Protein AF-A0AAW5YCP2-F1 (afdb_monomer_lite)

Foldseek 3Di:
DVVVVVVVVVVVLVVLLVQLLVLLCQLQPPADPPDVQSSLCSSCVSLVNNQAAEEADQDPDQWDFDWQQVDVQTATHYIYGHNPDPFDSLVNQLRSQLNVQVSLSHNAGECCVPPPVVLLCLQSLLLSQLLSVLSSVSVVNDDDAFTPPLLSNLLQLLLLCVDPQNVPPWASNSSNSSSSSCRRPPVNPHSYCVVVSVSSVVDDDDSLVLLVVQVVVCVVCVQVLLVNVLSNDDDPCCVVCVVVSSVVLSVLLVCCNVVVPSPRCNPRRSSNSSCRVGTND

Structure (mmCIF, N/CA/C/O backbone):
data_AF-A0AAW5YCP2-F1
#
_entry.id   AF-A0AAW5YCP2-F1
#
loop_
_atom_site.group_PDB
_atom_site.id
_atom_site.type_symbol
_atom_site.label_atom_id
_atom_site.label_alt_id
_atom_site.label_comp_id
_atom_site.label_asym_id
_atom_site.label_entity_id
_atom_site.label_seq_id
_atom_site.pdbx_PDB_ins_code
_atom_site.Cartn_x
_atom_site.Cartn_y
_atom_site.Cartn_z
_atom_site.occupancy
_atom_site.B_iso_or_equiv
_atom_site.auth_seq_id
_atom_site.auth_comp_id
_atom_site.auth_asym_id
_atom_site.auth_atom_id
_atom_site.pdbx_PDB_model_num
ATOM 1 N N . MET A 1 1 ? -26.147 -8.451 -29.166 1.00 54.25 1 MET A N 1
ATOM 2 C CA . MET A 1 1 ? -25.190 -7.372 -29.483 1.00 54.25 1 MET A CA 1
ATOM 3 C C . MET A 1 1 ? -24.657 -6.704 -28.217 1.00 54.25 1 MET A C 1
ATOM 5 O O . MET A 1 1 ? -23.514 -6.971 -27.896 1.00 54.25 1 MET A O 1
ATOM 9 N N . GLU A 1 2 ? -25.438 -5.959 -27.418 1.00 52.31 2 GLU A N 1
ATOM 10 C CA . GLU A 1 2 ? -24.922 -5.397 -26.140 1.00 52.31 2 GLU A CA 1
ATOM 11 C C . GLU A 1 2 ? -24.537 -6.458 -25.092 1.00 52.31 2 GLU A C 1
ATOM 13 O O . GLU A 1 2 ? -23.516 -6.320 -24.428 1.00 52.31 2 GLU A O 1
ATOM 18 N N . LYS A 1 3 ? -25.307 -7.550 -24.965 1.00 50.50 3 LYS A N 1
ATOM 19 C CA . LYS A 1 3 ? -24.969 -8.658 -24.048 1.00 50.50 3 LYS A CA 1
ATOM 20 C C . LYS A 1 3 ? -23.693 -9.407 -24.444 1.00 50.50 3 LYS A C 1
ATOM 22 O O . LYS A 1 3 ? -22.981 -9.877 -23.568 1.00 50.50 3 LYS A O 1
ATOM 27 N N . ASP A 1 4 ? -23.406 -9.501 -25.739 1.00 55.22 4 ASP A N 1
ATOM 28 C CA . ASP A 1 4 ? -22.240 -10.229 -26.251 1.00 55.22 4 ASP A CA 1
ATOM 29 C C . ASP A 1 4 ? -20.963 -9.418 -26.017 1.00 55.22 4 ASP A C 1
ATOM 31 O O . ASP A 1 4 ? -19.996 -9.948 -25.483 1.00 55.22 4 ASP A O 1
ATOM 35 N N . ILE A 1 5 ? -21.022 -8.103 -26.263 1.00 55.84 5 ILE A N 1
ATOM 36 C CA . ILE A 1 5 ? -19.942 -7.156 -25.950 1.00 55.84 5 ILE A CA 1
ATOM 37 C C . ILE A 1 5 ? -19.678 -7.111 -24.438 1.00 55.84 5 ILE A C 1
ATOM 39 O O . ILE A 1 5 ? -18.529 -7.107 -24.003 1.00 55.84 5 ILE A O 1
ATOM 43 N N . LEU A 1 6 ? -20.730 -7.115 -23.612 1.00 47.34 6 LEU A N 1
ATOM 44 C CA . LEU A 1 6 ? -20.580 -7.117 -22.155 1.00 47.34 6 LEU A CA 1
ATOM 45 C C . LEU A 1 6 ? -19.910 -8.404 -21.647 1.00 47.34 6 LEU A C 1
ATOM 47 O O . LEU A 1 6 ? -19.045 -8.338 -20.775 1.00 47.34 6 LEU A O 1
ATOM 51 N N . ASN A 1 7 ? -20.277 -9.560 -22.205 1.00 46.00 7 ASN A N 1
ATOM 52 C CA . ASN A 1 7 ? -19.666 -10.846 -21.866 1.00 46.00 7 ASN A CA 1
ATOM 53 C C . ASN A 1 7 ? -18.202 -10.927 -22.323 1.00 46.00 7 ASN A C 1
ATOM 55 O O . ASN A 1 7 ? -17.365 -11.458 -21.596 1.00 46.00 7 ASN A O 1
ATOM 59 N N . GLU A 1 8 ? -17.882 -10.364 -23.486 1.00 51.44 8 GLU A N 1
ATOM 60 C CA . GLU A 1 8 ? -16.519 -10.302 -24.016 1.00 51.44 8 GLU A CA 1
ATOM 61 C C . GLU A 1 8 ? -15.622 -9.386 -23.163 1.00 51.44 8 GLU A C 1
ATOM 63 O O . GLU A 1 8 ? -14.519 -9.779 -22.785 1.00 51.44 8 GLU A O 1
ATOM 68 N N . LEU A 1 9 ? -16.138 -8.227 -22.734 1.00 56.50 9 LEU A N 1
ATOM 69 C CA . LEU A 1 9 ? -15.455 -7.309 -21.811 1.00 56.50 9 LEU A CA 1
ATOM 70 C C . LEU A 1 9 ? -15.279 -7.886 -20.394 1.00 56.50 9 LEU A C 1
ATOM 72 O O . LEU A 1 9 ? -14.285 -7.609 -19.723 1.00 56.50 9 LEU A O 1
ATOM 76 N N . LEU A 1 10 ? -16.242 -8.671 -19.904 1.00 58.66 10 LEU A N 1
ATOM 77 C CA . LEU A 1 10 ? -16.121 -9.382 -18.624 1.00 58.66 10 LEU A CA 1
ATOM 78 C C . LEU A 1 10 ? -15.080 -10.504 -18.712 1.00 58.66 10 LEU A C 1
ATOM 80 O O . LEU A 1 10 ? -14.259 -10.652 -17.805 1.00 58.66 10 LEU A O 1
ATOM 84 N N . SER A 1 11 ? -15.081 -11.254 -19.815 1.00 61.69 11 SER A N 1
ATOM 85 C CA . SER A 1 11 ? -14.102 -12.310 -20.082 1.00 61.69 11 SER A CA 1
ATOM 86 C C . SER A 1 11 ? -12.683 -11.748 -20.177 1.00 61.69 11 SER A C 1
ATOM 88 O O . SER A 1 11 ? -11.774 -12.294 -19.553 1.00 61.69 11 SER A O 1
ATOM 90 N N . SER A 1 12 ? -12.492 -10.630 -20.885 1.00 62.06 12 SER A N 1
ATOM 91 C CA . SER A 1 12 ? -11.174 -10.005 -21.036 1.00 62.06 12 SER A CA 1
ATOM 92 C C . SER A 1 12 ? -10.634 -9.453 -19.714 1.00 62.06 12 SER A C 1
ATOM 94 O O . SER A 1 12 ? -9.454 -9.632 -19.413 1.00 62.06 12 SER A O 1
ATOM 96 N N . LYS A 1 13 ? -11.480 -8.858 -18.862 1.00 62.38 13 LYS A N 1
ATOM 97 C CA . LYS A 1 13 ? -11.068 -8.398 -17.521 1.00 62.38 13 LYS A CA 1
ATOM 98 C C . LYS A 1 13 ? -10.626 -9.549 -16.618 1.00 62.38 13 LYS A C 1
ATOM 100 O O . LYS A 1 13 ? -9.556 -9.478 -16.023 1.00 62.38 13 LYS A O 1
ATOM 105 N N . ILE A 1 14 ? -11.416 -10.623 -16.546 1.00 68.12 14 ILE A N 1
ATOM 106 C CA . ILE A 1 14 ? -11.084 -11.808 -15.731 1.00 68.12 14 ILE A CA 1
ATOM 107 C C . ILE A 1 14 ? -9.796 -12.469 -16.232 1.00 68.12 14 ILE A C 1
ATOM 109 O O . ILE A 1 14 ? -8.981 -12.937 -15.435 1.00 68.12 14 ILE A O 1
ATOM 113 N N . GLN A 1 15 ? -9.606 -12.514 -17.549 1.00 72.75 15 GLN A N 1
ATOM 114 C CA . GLN A 1 15 ? -8.398 -13.051 -18.158 1.00 72.75 15 GLN A CA 1
ATOM 115 C C . GLN A 1 15 ? -7.162 -12.218 -17.796 1.00 72.75 15 GLN A C 1
ATOM 117 O O . GLN A 1 15 ? -6.137 -12.795 -17.446 1.00 72.75 15 GLN A O 1
ATOM 122 N N . ASN A 1 16 ? -7.264 -10.888 -17.796 1.00 74.88 16 ASN A N 1
ATOM 123 C CA . ASN A 1 16 ? -6.148 -10.009 -17.450 1.00 74.88 16 ASN A CA 1
ATOM 124 C C . ASN A 1 16 ? -5.728 -10.107 -15.982 1.00 74.88 16 ASN A C 1
ATOM 126 O O . ASN A 1 16 ? -4.537 -10.242 -15.711 1.00 74.88 16 ASN A O 1
ATOM 130 N N . ASP A 1 17 ? -6.681 -10.144 -15.046 1.00 80.75 17 ASP A N 1
ATOM 131 C CA . ASP A 1 17 ? -6.362 -10.344 -13.626 1.00 80.75 17 ASP A CA 1
ATOM 132 C C . ASP A 1 17 ? -5.608 -11.670 -13.410 1.00 80.75 17 ASP A C 1
ATOM 134 O O . ASP A 1 17 ? -4.676 -11.744 -12.612 1.00 80.75 17 ASP A O 1
ATOM 138 N N . ARG A 1 18 ? -5.985 -12.731 -14.138 1.00 84.38 18 ARG A N 1
ATOM 139 C CA . ARG A 1 18 ? -5.284 -14.026 -14.088 1.00 84.38 18 ARG A CA 1
ATOM 140 C C . ARG A 1 18 ? -3.884 -13.947 -14.687 1.00 84.38 18 ARG A C 1
ATOM 142 O O . ARG A 1 18 ? -2.960 -14.495 -14.095 1.00 84.38 18 ARG A O 1
ATOM 149 N N . ILE A 1 19 ? -3.730 -13.268 -15.825 1.00 89.31 19 ILE A N 1
ATOM 150 C CA . ILE A 1 19 ? -2.432 -13.086 -16.484 1.00 89.31 19 ILE A CA 1
ATOM 151 C C . ILE A 1 19 ? -1.477 -12.349 -15.551 1.00 89.31 19 ILE A C 1
ATOM 153 O O . ILE A 1 19 ? -0.393 -12.850 -15.301 1.00 89.31 19 ILE A O 1
ATOM 157 N N . SER A 1 20 ? -1.878 -11.216 -14.972 1.00 92.94 20 SER A N 1
ATOM 158 C CA . SER A 1 20 ? -0.986 -10.424 -14.115 1.00 92.94 20 SER A CA 1
ATOM 159 C C . SER A 1 20 ? -0.560 -11.156 -12.845 1.00 92.94 20 SER A C 1
ATOM 161 O O . SER A 1 20 ? 0.590 -11.028 -12.434 1.00 92.94 20 SER A O 1
ATOM 163 N N . LYS A 1 21 ? -1.448 -11.971 -12.258 1.00 94.31 21 LYS A N 1
ATOM 164 C CA . LYS A 1 21 ? -1.084 -12.867 -11.149 1.00 94.31 21 LYS A CA 1
ATOM 165 C C . LYS A 1 21 ? -0.077 -13.930 -11.588 1.00 94.31 21 LYS A C 1
ATOM 167 O O . LYS A 1 21 ? 0.907 -14.134 -10.891 1.00 94.31 21 LYS A O 1
ATOM 172 N N . SER A 1 22 ? -0.308 -14.574 -12.735 1.00 93.75 22 SER A N 1
ATOM 173 C CA . SER A 1 22 ? 0.618 -15.572 -13.289 1.00 93.75 22 SER A CA 1
ATOM 174 C C . SER A 1 22 ? 1.982 -14.959 -13.587 1.00 93.75 22 SER A C 1
ATOM 176 O O . SER A 1 22 ? 2.982 -15.509 -13.159 1.00 93.75 22 SER A O 1
ATOM 178 N N . THR A 1 23 ? 2.021 -13.788 -14.232 1.00 95.94 23 THR A N 1
ATOM 179 C CA . THR A 1 23 ? 3.265 -13.062 -14.506 1.00 95.94 23 THR A CA 1
ATOM 180 C C . THR A 1 23 ? 4.037 -12.806 -13.217 1.00 95.94 23 THR A C 1
ATOM 182 O O . THR A 1 23 ? 5.234 -13.045 -13.174 1.00 95.94 23 THR A O 1
ATOM 185 N N . PHE A 1 24 ? 3.372 -12.337 -12.154 1.00 97.44 24 PHE A N 1
ATOM 186 C CA . PHE A 1 24 ? 4.040 -12.137 -10.869 1.00 97.44 24 PHE A CA 1
ATOM 187 C C . PHE A 1 24 ? 4.591 -13.448 -10.292 1.00 97.44 24 PHE A C 1
ATOM 189 O O . PHE A 1 24 ? 5.746 -13.480 -9.879 1.00 97.44 24 PHE A O 1
ATOM 196 N N . LEU A 1 25 ? 3.798 -14.523 -10.298 1.00 96.88 25 LEU A N 1
ATOM 197 C CA . LEU A 1 25 ? 4.234 -15.837 -9.816 1.00 96.88 25 LEU A CA 1
ATOM 198 C C . LEU A 1 25 ? 5.456 -16.353 -10.588 1.00 96.88 25 LEU A C 1
ATOM 200 O O . LEU A 1 25 ? 6.410 -16.808 -9.968 1.00 96.88 25 LEU A O 1
ATOM 204 N N . ASP A 1 26 ? 5.472 -16.194 -11.912 1.00 96.88 26 ASP A N 1
ATOM 205 C CA . ASP A 1 26 ? 6.612 -16.565 -12.758 1.00 96.88 26 ASP A CA 1
ATOM 206 C C . ASP A 1 26 ? 7.872 -15.741 -12.419 1.00 96.88 26 ASP A C 1
ATOM 208 O O . ASP A 1 26 ? 8.992 -16.239 -12.523 1.00 96.88 26 ASP A O 1
ATOM 212 N N . LEU A 1 27 ? 7.709 -14.482 -11.990 1.00 97.25 27 LEU A N 1
ATOM 213 C CA . LEU A 1 27 ? 8.823 -13.614 -11.592 1.00 97.25 27 LEU A CA 1
ATOM 214 C C . LEU A 1 27 ? 9.440 -14.013 -10.248 1.00 97.25 27 LEU A C 1
ATOM 216 O O . LEU A 1 27 ? 10.636 -13.786 -10.062 1.00 97.25 27 LEU A O 1
ATOM 220 N N . VAL A 1 28 ? 8.657 -14.578 -9.325 1.00 96.44 28 VAL A N 1
ATOM 221 C CA . VAL A 1 28 ? 9.140 -15.019 -8.001 1.00 96.44 28 VAL A CA 1
ATOM 222 C C . VAL A 1 28 ? 9.510 -16.502 -7.947 1.00 96.44 28 VAL A C 1
ATOM 224 O O . VAL A 1 28 ? 10.123 -16.933 -6.968 1.00 96.44 28 VAL A O 1
ATOM 227 N N . ASP A 1 29 ? 9.166 -17.280 -8.976 1.00 94.69 29 ASP A N 1
ATOM 228 C CA . ASP A 1 29 ? 9.394 -18.724 -9.003 1.00 94.69 29 ASP A CA 1
ATOM 229 C C . ASP A 1 29 ? 10.879 -19.082 -8.816 1.00 94.69 29 ASP A C 1
ATOM 231 O O . ASP A 1 29 ? 11.789 -18.491 -9.407 1.00 94.69 29 ASP A O 1
ATOM 235 N N . GLY A 1 30 ? 11.131 -20.059 -7.944 1.00 90.56 30 GLY A N 1
ATOM 236 C CA . GLY A 1 30 ? 12.478 -20.541 -7.629 1.00 90.56 30 GLY A CA 1
ATOM 237 C C . GLY A 1 30 ? 13.399 -19.543 -6.908 1.00 90.56 30 GLY A C 1
ATOM 238 O O . GLY A 1 30 ? 14.604 -19.808 -6.800 1.00 90.56 30 GLY A O 1
ATOM 239 N N . ILE A 1 31 ? 12.890 -18.406 -6.415 1.00 93.19 31 ILE A N 1
ATOM 240 C CA . ILE A 1 31 ? 13.685 -17.451 -5.634 1.00 93.19 31 ILE A CA 1
ATOM 241 C C . ILE A 1 31 ? 13.543 -17.722 -4.129 1.00 93.19 31 ILE A C 1
ATOM 243 O O . ILE A 1 31 ? 12.483 -17.556 -3.541 1.00 93.19 31 ILE A O 1
ATOM 247 N N . GLU A 1 32 ? 14.656 -18.055 -3.477 1.00 90.25 32 GLU A N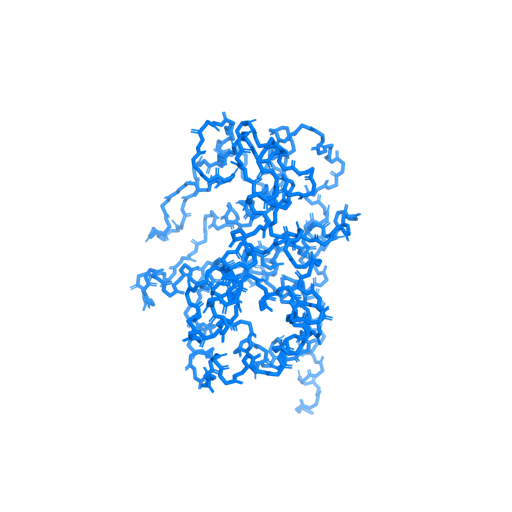 1
ATOM 248 C CA . GLU A 1 32 ? 14.754 -18.072 -2.013 1.00 90.25 32 GLU A CA 1
ATOM 249 C C . GLU A 1 32 ? 14.633 -16.649 -1.439 1.00 90.25 32 GLU A C 1
ATOM 251 O O . GLU A 1 32 ? 15.374 -15.749 -1.849 1.00 90.25 32 GLU A O 1
ATOM 256 N N . TYR A 1 33 ? 13.744 -16.451 -0.463 1.00 89.31 33 TYR A N 1
ATOM 257 C CA . TYR A 1 33 ? 13.459 -15.138 0.139 1.00 89.31 33 TYR A CA 1
ATOM 258 C C . TYR A 1 33 ? 14.164 -14.877 1.482 1.00 89.31 33 TYR A C 1
ATOM 260 O O . TYR A 1 33 ? 14.090 -13.769 2.009 1.00 89.31 33 TYR A O 1
ATOM 268 N N . SER A 1 34 ? 14.897 -15.861 2.013 1.00 87.56 34 SER A N 1
ATOM 269 C CA . SER A 1 34 ? 15.597 -15.759 3.307 1.00 87.56 34 SER A CA 1
ATOM 270 C C . SER A 1 34 ? 16.706 -14.695 3.341 1.00 87.56 34 SER A C 1
ATOM 272 O O . SER A 1 34 ? 17.009 -14.143 4.399 1.00 87.56 34 SER A O 1
ATOM 274 N N . ASP A 1 35 ? 17.302 -14.368 2.189 1.00 94.00 35 ASP A N 1
ATOM 275 C CA . ASP A 1 35 ? 18.203 -13.224 2.024 1.00 94.00 35 ASP A CA 1
ATOM 276 C C . ASP A 1 35 ? 17.503 -12.139 1.200 1.00 94.00 35 ASP A C 1
ATOM 278 O O . ASP A 1 35 ? 17.384 -12.230 -0.024 1.00 94.00 35 ASP A O 1
ATOM 282 N N . ARG A 1 36 ? 17.088 -11.068 1.883 1.00 95.56 36 ARG A N 1
ATOM 283 C CA . ARG A 1 36 ? 16.375 -9.925 1.293 1.00 95.56 36 ARG A CA 1
ATOM 284 C C . ARG A 1 36 ? 17.096 -9.307 0.100 1.00 95.56 36 ARG A C 1
ATOM 286 O O . ARG A 1 36 ? 16.443 -8.917 -0.868 1.00 95.56 36 ARG A O 1
ATOM 293 N N . ARG A 1 37 ? 18.428 -9.194 0.146 1.00 96.38 37 ARG A N 1
ATOM 294 C CA . ARG A 1 37 ? 19.204 -8.579 -0.942 1.00 96.38 37 ARG A CA 1
ATOM 295 C C . ARG A 1 37 ? 19.198 -9.492 -2.161 1.00 96.38 37 ARG A C 1
ATOM 297 O O . ARG A 1 37 ? 18.989 -9.012 -3.275 1.00 96.38 37 ARG A O 1
ATOM 304 N N . VAL A 1 38 ? 19.433 -10.789 -1.956 1.00 96.19 38 VAL A N 1
ATOM 305 C CA . VAL A 1 38 ? 19.429 -11.786 -3.039 1.00 96.19 38 VAL A CA 1
ATOM 306 C C . VAL A 1 38 ? 18.039 -11.904 -3.656 1.00 96.19 38 VAL A C 1
ATOM 308 O O . VAL A 1 38 ? 17.932 -11.877 -4.882 1.00 96.19 38 VAL A O 1
ATOM 311 N N . PHE A 1 39 ? 17.000 -11.974 -2.822 1.00 97.69 39 PHE A N 1
ATOM 312 C CA . PHE A 1 39 ? 15.606 -12.023 -3.250 1.00 97.69 39 PHE A CA 1
ATOM 313 C C . PHE A 1 39 ? 15.257 -10.826 -4.138 1.00 97.69 39 PHE A C 1
ATOM 315 O O . PHE A 1 39 ? 14.887 -11.001 -5.296 1.00 97.69 39 PHE A O 1
ATOM 322 N N . THR A 1 40 ? 15.496 -9.610 -3.640 1.00 98.25 40 THR A N 1
ATOM 323 C CA . THR A 1 40 ? 15.206 -8.364 -4.368 1.00 98.25 40 THR A CA 1
ATOM 324 C C . THR A 1 40 ? 15.961 -8.285 -5.692 1.00 98.25 40 THR A C 1
ATOM 326 O O . THR A 1 40 ? 15.382 -7.938 -6.720 1.00 98.25 40 THR A O 1
ATOM 329 N N . LYS A 1 41 ? 17.254 -8.635 -5.696 1.00 98.19 41 LYS A N 1
ATOM 330 C CA . LYS A 1 41 ? 18.075 -8.586 -6.909 1.00 98.19 41 LYS A CA 1
ATOM 331 C C . LYS A 1 41 ? 17.568 -9.555 -7.978 1.00 98.19 41 LYS A C 1
ATOM 333 O O . LYS A 1 41 ? 17.399 -9.142 -9.120 1.00 98.19 41 LYS A O 1
ATOM 338 N N . LYS A 1 42 ? 17.303 -10.813 -7.615 1.00 98.12 42 LYS A N 1
ATOM 339 C CA . LYS A 1 42 ? 16.779 -11.815 -8.556 1.00 98.12 42 LYS A CA 1
ATOM 340 C C . LYS A 1 42 ? 15.392 -11.438 -9.072 1.00 98.12 42 LYS A C 1
ATOM 342 O O . LYS A 1 42 ? 15.130 -11.586 -10.259 1.00 98.12 42 LYS A O 1
ATOM 347 N N . LEU A 1 43 ? 14.533 -10.906 -8.202 1.00 98.06 43 LEU A N 1
ATOM 348 C CA . LEU A 1 43 ? 13.198 -10.449 -8.580 1.00 98.06 43 LEU A CA 1
ATOM 349 C C . LEU A 1 43 ? 13.262 -9.317 -9.623 1.00 98.06 43 LEU A C 1
ATOM 351 O O . LEU A 1 43 ? 12.571 -9.369 -10.640 1.00 98.06 43 LEU A O 1
ATOM 355 N N . LEU A 1 44 ? 14.146 -8.332 -9.423 1.00 98.50 44 LEU A N 1
ATOM 356 C CA . LEU A 1 44 ? 14.397 -7.272 -10.406 1.00 98.50 44 LEU A CA 1
ATOM 357 C C . LEU A 1 44 ? 15.009 -7.816 -11.705 1.00 98.50 44 LEU A C 1
ATOM 359 O O . LEU A 1 44 ? 14.590 -7.410 -12.787 1.00 98.50 44 LEU A O 1
ATOM 363 N N . GLU A 1 45 ? 15.967 -8.743 -11.630 1.00 98.12 45 GLU A N 1
ATOM 364 C CA . GLU A 1 45 ? 16.562 -9.391 -12.809 1.00 98.12 45 GLU A CA 1
ATOM 365 C C . GLU A 1 45 ? 15.505 -10.125 -13.647 1.00 98.12 45 GLU A C 1
ATOM 367 O O . GLU A 1 45 ? 15.435 -9.903 -14.859 1.00 98.12 45 GLU A O 1
ATOM 372 N N . ASN A 1 46 ? 14.637 -10.914 -13.006 1.00 97.88 46 ASN A N 1
ATOM 373 C CA . ASN A 1 46 ? 13.532 -11.618 -13.659 1.00 97.88 46 ASN A CA 1
ATOM 374 C C . ASN A 1 46 ? 12.553 -10.648 -14.343 1.00 97.88 46 ASN A C 1
ATOM 376 O O . ASN A 1 46 ? 12.017 -10.958 -15.406 1.00 97.88 46 ASN A O 1
ATOM 380 N N . ALA A 1 47 ? 12.365 -9.449 -13.782 1.00 97.12 47 ALA A N 1
ATOM 381 C CA . ALA A 1 47 ? 11.514 -8.401 -14.348 1.00 97.12 47 ALA A CA 1
ATOM 382 C C . ALA A 1 47 ? 12.185 -7.566 -15.459 1.00 97.12 47 ALA A C 1
ATOM 384 O O . ALA A 1 47 ? 11.574 -6.632 -15.979 1.00 97.12 47 ALA A O 1
ATOM 385 N N . GLY A 1 48 ? 13.439 -7.861 -15.824 1.00 97.38 48 GLY A N 1
ATOM 386 C CA . GLY A 1 48 ? 14.207 -7.062 -16.788 1.00 97.38 48 GLY A CA 1
ATOM 387 C C . GLY A 1 48 ? 14.760 -5.747 -16.217 1.00 97.38 48 GLY A C 1
ATOM 388 O O . GLY A 1 48 ? 15.237 -4.897 -16.968 1.00 97.38 48 GLY A O 1
ATOM 389 N N . LEU A 1 49 ? 14.745 -5.589 -14.893 1.00 98.06 49 LEU A N 1
ATOM 390 C CA . LEU A 1 49 ? 15.187 -4.408 -14.143 1.00 98.06 49 LEU A CA 1
ATOM 391 C C . LEU A 1 49 ? 16.547 -4.619 -13.462 1.00 98.06 49 LEU A C 1
ATOM 393 O O . LEU A 1 49 ? 16.877 -3.942 -12.494 1.00 98.06 49 LEU A O 1
ATOM 397 N N . GLY A 1 50 ? 17.384 -5.525 -13.979 1.00 97.38 50 GLY A N 1
ATOM 398 C CA . GLY A 1 50 ? 18.713 -5.817 -13.415 1.00 97.38 50 GLY A CA 1
ATOM 399 C C . GLY A 1 50 ? 19.699 -4.634 -13.414 1.00 97.38 50 GLY A C 1
ATOM 400 O O . GLY A 1 50 ? 20.797 -4.749 -12.875 1.00 97.38 50 GLY A O 1
ATOM 401 N N . HIS A 1 51 ? 19.326 -3.503 -14.021 1.00 97.25 51 HIS A N 1
ATOM 402 C CA . HIS A 1 51 ? 20.076 -2.250 -13.972 1.00 97.25 51 HIS A CA 1
ATOM 403 C C . HIS A 1 51 ? 19.789 -1.419 -12.706 1.00 97.25 51 HIS A C 1
ATOM 405 O O . HIS A 1 51 ? 20.591 -0.547 -12.372 1.00 97.25 51 HIS A O 1
ATOM 411 N N . VAL A 1 52 ? 18.677 -1.678 -12.004 1.00 98.25 52 VAL A N 1
ATOM 412 C CA . VAL A 1 52 ? 18.319 -1.007 -10.748 1.00 98.25 52 VAL A CA 1
ATOM 413 C C . VAL A 1 52 ? 19.236 -1.513 -9.637 1.00 98.25 52 VAL A C 1
ATOM 415 O O . VAL A 1 52 ? 19.353 -2.715 -9.392 1.00 98.25 52 VAL A O 1
ATOM 418 N N . ASN A 1 53 ? 19.911 -0.593 -8.954 1.00 97.94 53 ASN A N 1
ATOM 419 C CA . ASN A 1 53 ? 20.851 -0.941 -7.898 1.00 97.94 53 ASN A CA 1
ATOM 420 C C . ASN A 1 53 ? 20.118 -1.306 -6.596 1.00 97.94 53 ASN A C 1
ATOM 422 O O . ASN A 1 53 ? 19.265 -0.556 -6.135 1.00 97.94 53 ASN A O 1
ATOM 426 N N . VAL A 1 54 ? 20.496 -2.427 -5.975 1.00 98.25 54 VAL A N 1
ATOM 427 C CA . VAL A 1 54 ? 19.923 -2.890 -4.700 1.00 98.25 54 VAL A CA 1
ATOM 428 C C . VAL A 1 54 ? 20.914 -2.679 -3.563 1.00 98.25 54 VAL A C 1
ATOM 430 O O . VAL A 1 54 ? 21.995 -3.287 -3.541 1.00 98.25 54 VAL A O 1
ATOM 433 N N . SER A 1 55 ? 20.530 -1.882 -2.567 1.00 97.44 55 SER A N 1
ATOM 434 C CA . SER A 1 55 ? 21.347 -1.640 -1.376 1.00 97.44 55 SER A CA 1
ATOM 435 C C . SER A 1 55 ? 20.590 -1.906 -0.073 1.00 97.44 55 SER A C 1
ATOM 437 O O . SER A 1 55 ? 19.373 -1.785 0.020 1.00 97.44 55 SER A O 1
ATOM 439 N N . MET A 1 56 ? 21.353 -2.308 0.946 1.00 97.50 56 MET A N 1
ATOM 440 C CA . MET A 1 56 ? 20.888 -2.384 2.330 1.00 97.50 56 MET A CA 1
ATOM 441 C C . MET A 1 56 ? 21.529 -1.204 3.057 1.00 97.50 56 MET A C 1
ATOM 443 O O . MET A 1 56 ? 22.760 -1.136 3.102 1.00 97.50 56 MET A O 1
ATOM 447 N N . GLU A 1 57 ? 20.727 -0.276 3.567 1.00 95.56 57 GLU A N 1
ATOM 448 C CA . GLU A 1 57 ? 21.192 0.993 4.138 1.00 95.56 57 GLU A CA 1
ATOM 449 C C . GLU A 1 57 ? 20.482 1.302 5.463 1.00 95.56 57 GLU A C 1
ATOM 451 O O . GLU A 1 57 ? 19.429 0.746 5.772 1.00 95.56 57 GLU A O 1
ATOM 456 N N . ASN A 1 58 ? 21.054 2.207 6.260 1.00 93.56 58 ASN A N 1
ATOM 457 C CA . ASN A 1 58 ? 20.384 2.765 7.435 1.00 93.56 58 ASN A CA 1
ATOM 458 C C . ASN A 1 58 ? 19.552 3.976 6.998 1.00 93.56 58 ASN A C 1
ATOM 460 O O . ASN A 1 58 ? 20.032 5.109 7.022 1.00 93.56 58 ASN A O 1
ATOM 464 N N . ILE A 1 59 ? 18.324 3.710 6.564 1.00 94.38 59 ILE A N 1
ATOM 465 C CA . ILE A 1 59 ? 17.341 4.702 6.111 1.00 94.38 59 ILE A CA 1
ATOM 466 C C . ILE A 1 59 ? 16.220 4.868 7.147 1.00 94.38 59 ILE A C 1
ATOM 468 O O . ILE A 1 59 ? 16.036 4.020 8.013 1.00 94.38 59 ILE A O 1
ATOM 472 N N . SER A 1 60 ? 15.487 5.984 7.098 1.00 89.31 60 SER A N 1
ATOM 473 C CA . SER A 1 60 ? 14.362 6.226 8.016 1.00 89.31 60 SER A CA 1
ATOM 474 C C . SER A 1 60 ? 13.103 5.437 7.649 1.00 89.31 60 SER A C 1
ATOM 476 O O . SER A 1 60 ? 12.298 5.139 8.524 1.00 89.31 60 SER A O 1
ATOM 478 N N . ALA A 1 61 ? 12.928 5.129 6.362 1.00 92.69 61 ALA A N 1
ATOM 479 C CA . ALA A 1 61 ? 11.877 4.254 5.855 1.00 92.69 61 ALA A CA 1
ATOM 480 C C . ALA A 1 61 ? 12.343 2.788 5.844 1.00 92.69 61 ALA A C 1
ATOM 482 O O . ALA A 1 61 ? 13.527 2.500 6.004 1.00 92.69 61 ALA A O 1
ATOM 483 N N . TYR A 1 62 ? 11.420 1.852 5.632 1.00 96.44 62 TYR A N 1
ATOM 484 C CA . TYR A 1 62 ? 11.755 0.427 5.525 1.00 96.44 62 TYR A CA 1
ATOM 485 C C . TYR A 1 62 ? 12.284 0.027 4.147 1.00 96.44 62 TYR A C 1
ATOM 487 O O . TYR A 1 62 ? 13.128 -0.868 4.037 1.00 96.44 62 TYR A O 1
ATOM 495 N N . GLY A 1 63 ? 11.778 0.701 3.122 1.00 97.44 63 GLY A N 1
ATOM 496 C CA . GLY A 1 63 ? 12.160 0.594 1.727 1.00 97.44 63 GLY A CA 1
ATOM 497 C C . GLY A 1 63 ? 12.087 1.977 1.087 1.00 97.44 63 GLY A C 1
ATOM 498 O O . GLY A 1 63 ? 11.405 2.859 1.612 1.00 97.44 63 GLY A O 1
ATOM 499 N N . VAL A 1 64 ? 12.870 2.187 0.029 1.00 97.00 64 VAL A N 1
ATOM 500 C CA . VAL A 1 64 ? 12.778 3.368 -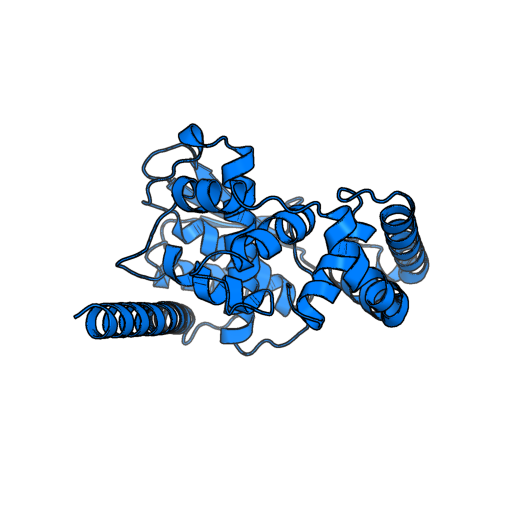0.837 1.00 97.00 64 VAL A CA 1
ATOM 501 C C . VAL A 1 64 ? 13.139 2.974 -2.265 1.00 97.00 64 VAL A C 1
ATOM 503 O O . VAL A 1 64 ? 14.246 2.484 -2.518 1.00 97.00 64 VAL A O 1
ATOM 506 N N . CYS A 1 65 ? 12.251 3.270 -3.205 1.00 96.44 65 CYS A N 1
ATOM 507 C CA . CYS A 1 65 ? 12.528 3.275 -4.633 1.00 96.44 65 CYS A CA 1
ATOM 508 C C . CYS A 1 65 ? 12.941 4.690 -5.081 1.00 96.44 65 CYS A C 1
ATOM 510 O O . CYS A 1 65 ? 12.166 5.640 -4.985 1.00 96.44 65 CYS A O 1
ATOM 512 N N . GLU A 1 66 ? 14.177 4.860 -5.556 1.00 95.31 66 GLU A N 1
ATOM 513 C CA . GLU A 1 66 ? 14.698 6.157 -6.006 1.00 95.31 66 GLU A CA 1
ATOM 514 C C . GLU A 1 66 ? 14.761 6.241 -7.528 1.00 95.31 66 GLU A C 1
ATOM 516 O O . GLU A 1 66 ? 15.269 5.346 -8.215 1.00 95.31 66 GLU A O 1
ATOM 521 N N . GLY A 1 67 ? 14.340 7.382 -8.060 1.00 90.81 67 GLY A N 1
ATOM 522 C CA . GLY A 1 67 ? 14.265 7.609 -9.490 1.00 90.81 67 GLY A CA 1
ATOM 523 C C . GLY A 1 67 ? 13.829 9.023 -9.844 1.00 90.81 67 GLY A C 1
ATOM 524 O O . GLY A 1 67 ? 13.707 9.898 -8.986 1.00 90.81 67 GLY A O 1
ATOM 525 N N . THR A 1 68 ? 13.590 9.248 -11.129 1.00 88.00 68 THR A N 1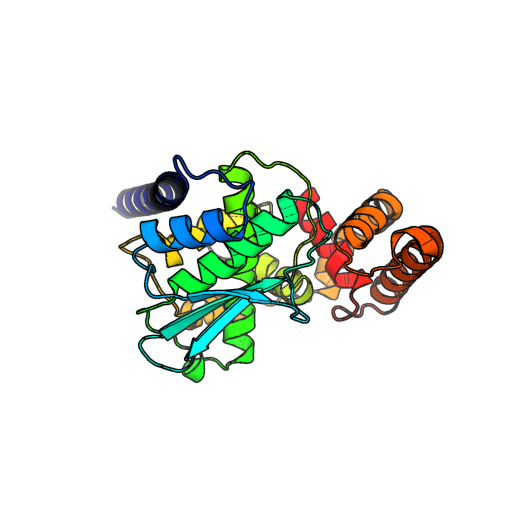
ATOM 526 C CA . THR A 1 68 ? 12.961 10.466 -11.638 1.00 88.00 68 THR A CA 1
ATOM 527 C C . THR A 1 68 ? 11.533 10.136 -12.052 1.00 88.00 68 THR A C 1
ATOM 529 O O . THR A 1 68 ? 11.291 9.636 -13.147 1.00 88.00 68 THR A O 1
ATOM 532 N N . PHE A 1 69 ? 10.594 10.404 -11.144 1.00 82.00 69 PHE A N 1
ATOM 533 C CA . PHE A 1 69 ? 9.163 10.105 -11.296 1.00 82.00 69 PHE A CA 1
ATOM 534 C C . PHE A 1 69 ? 8.393 11.175 -12.089 1.00 82.00 69 PHE A C 1
ATOM 536 O O . PHE A 1 69 ? 7.272 10.943 -12.528 1.00 82.00 69 PHE A O 1
ATOM 543 N N . VAL A 1 70 ? 9.007 12.344 -12.297 1.00 74.56 70 VAL A N 1
ATOM 544 C CA . VAL A 1 70 ? 8.460 13.444 -13.112 1.00 74.56 70 VAL A CA 1
ATOM 545 C C . VAL A 1 70 ? 8.905 13.392 -14.577 1.00 74.56 70 VAL A C 1
ATOM 547 O O . VAL A 1 70 ? 8.351 14.114 -15.408 1.00 74.56 70 VAL A O 1
ATOM 550 N N . ASP A 1 71 ? 9.897 12.556 -14.898 1.00 69.56 71 ASP A N 1
ATOM 551 C CA . ASP A 1 71 ? 10.344 12.334 -16.270 1.00 69.56 71 ASP A CA 1
ATOM 552 C C . ASP A 1 71 ? 9.326 11.474 -17.027 1.00 69.56 71 ASP A C 1
ATOM 554 O O . ASP A 1 71 ? 8.605 10.656 -16.456 1.00 69.56 71 ASP A O 1
ATOM 558 N N . ASN A 1 72 ? 9.288 11.640 -18.348 1.00 83.12 72 ASN A N 1
ATOM 559 C CA . ASN A 1 72 ? 8.549 10.756 -19.239 1.00 83.12 72 ASN A CA 1
ATOM 560 C C . ASN A 1 72 ? 9.505 10.247 -20.337 1.00 83.12 72 ASN A C 1
ATOM 562 O O . ASN A 1 72 ? 9.853 11.022 -21.236 1.00 83.12 72 ASN A O 1
ATOM 566 N N . PRO A 1 73 ? 9.970 8.987 -20.272 1.00 92.25 73 PRO A N 1
ATOM 567 C CA . PRO A 1 73 ? 9.556 7.951 -19.320 1.00 92.25 73 PRO A CA 1
ATOM 568 C C . PRO A 1 73 ? 10.156 8.125 -17.915 1.00 92.25 73 PRO A C 1
ATOM 570 O O . PRO A 1 73 ? 11.249 8.680 -17.772 1.00 92.25 73 PRO A O 1
ATOM 573 N N . ILE A 1 74 ? 9.461 7.587 -16.909 1.00 94.94 74 ILE A N 1
ATOM 574 C CA . ILE A 1 74 ? 9.945 7.439 -15.532 1.00 94.94 74 ILE A CA 1
ATOM 575 C C . ILE A 1 74 ? 11.216 6.588 -15.549 1.00 94.94 74 ILE A C 1
ATOM 577 O O . ILE A 1 74 ? 11.312 5.609 -16.294 1.00 94.94 74 ILE A O 1
ATOM 581 N N . LYS A 1 75 ? 12.190 6.960 -14.716 1.00 95.94 75 LYS A N 1
ATOM 582 C CA . LYS A 1 75 ? 13.450 6.222 -14.571 1.00 95.94 75 LYS A CA 1
ATOM 583 C C . LYS A 1 75 ? 13.682 5.826 -13.134 1.00 95.94 75 LYS A C 1
ATOM 585 O O . LYS A 1 75 ? 13.740 6.703 -12.274 1.00 95.94 75 LYS A O 1
ATOM 590 N N . ILE A 1 76 ? 13.897 4.544 -12.893 1.00 97.50 76 ILE A N 1
ATOM 591 C CA . ILE A 1 76 ? 14.224 3.998 -11.580 1.00 97.50 76 ILE A CA 1
ATOM 592 C C . ILE A 1 76 ? 15.712 3.664 -11.539 1.00 97.50 76 ILE A C 1
ATOM 594 O O . ILE A 1 76 ? 16.292 3.149 -12.489 1.00 97.50 76 ILE A O 1
ATOM 598 N N . THR A 1 77 ? 16.364 4.003 -10.431 1.00 97.44 77 THR A N 1
ATOM 599 C CA . THR A 1 77 ? 17.825 3.897 -10.303 1.00 97.44 77 THR A CA 1
ATOM 600 C C . THR A 1 77 ? 18.250 3.030 -9.132 1.00 97.44 77 THR A C 1
ATOM 602 O O . THR A 1 77 ? 19.201 2.257 -9.266 1.00 97.44 77 THR A O 1
ATOM 605 N N . ASN A 1 78 ? 17.552 3.121 -7.998 1.00 98.00 78 ASN A N 1
ATOM 606 C CA . ASN A 1 78 ? 17.896 2.371 -6.797 1.00 98.00 78 ASN A CA 1
ATOM 607 C C . ASN A 1 78 ? 16.645 1.817 -6.117 1.00 98.00 78 ASN A C 1
ATOM 609 O O . ASN A 1 78 ? 15.603 2.465 -6.100 1.00 98.00 78 ASN A O 1
ATOM 613 N N . LEU A 1 79 ? 16.800 0.654 -5.494 1.00 98.38 79 LEU A N 1
ATOM 614 C CA . LEU A 1 79 ? 15.883 0.093 -4.515 1.00 98.38 79 LEU A CA 1
ATOM 615 C C . LEU A 1 79 ? 16.679 -0.142 -3.229 1.00 98.38 79 LEU A C 1
ATOM 617 O O . LEU A 1 79 ? 17.575 -0.992 -3.171 1.00 98.38 79 LEU A O 1
ATOM 621 N N . LYS A 1 80 ? 16.380 0.653 -2.206 1.00 98.31 80 LYS A N 1
ATOM 622 C CA . LYS A 1 80 ? 17.059 0.630 -0.909 1.00 98.31 80 LYS A CA 1
ATOM 623 C C . LYS A 1 80 ? 16.173 -0.044 0.118 1.00 98.31 80 LYS A C 1
ATOM 625 O O . LYS A 1 80 ? 14.975 0.210 0.163 1.00 98.31 80 LYS A O 1
ATOM 630 N N . LEU A 1 81 ? 16.766 -0.865 0.973 1.00 98.19 81 LEU A N 1
ATOM 631 C CA . LEU A 1 81 ? 16.070 -1.547 2.059 1.00 98.19 81 LEU A CA 1
ATOM 632 C C . LEU A 1 81 ? 16.753 -1.251 3.388 1.00 98.19 81 LEU A C 1
ATOM 634 O O . LEU A 1 81 ? 17.984 -1.217 3.470 1.00 98.19 81 LEU A O 1
ATOM 638 N N . LEU A 1 82 ? 15.961 -1.100 4.449 1.00 97.25 82 LEU A N 1
ATOM 639 C CA . LEU A 1 82 ? 16.490 -0.908 5.792 1.00 97.25 82 LEU A CA 1
ATOM 640 C C . LEU A 1 82 ? 17.312 -2.128 6.219 1.00 97.25 82 LEU A C 1
ATOM 642 O O . LEU A 1 82 ? 16.776 -3.231 6.364 1.00 97.25 82 LEU A O 1
ATOM 646 N N . GLN A 1 83 ? 18.608 -1.928 6.456 1.00 95.50 83 GLN A N 1
ATOM 647 C CA . GLN A 1 83 ? 19.534 -3.001 6.818 1.00 95.50 83 GLN A CA 1
ATOM 648 C C . GLN A 1 83 ? 19.150 -3.684 8.134 1.00 95.50 83 GLN A C 1
ATOM 650 O O . GLN A 1 83 ? 19.259 -4.902 8.247 1.00 95.50 83 GLN A O 1
ATOM 655 N N . SER A 1 84 ? 18.712 -2.908 9.123 1.00 93.56 84 SER A N 1
ATOM 656 C CA . SER A 1 84 ? 18.436 -3.389 10.475 1.00 93.56 84 SER A CA 1
ATOM 657 C C . SER A 1 84 ? 16.972 -3.738 10.725 1.00 93.56 84 SER A C 1
ATOM 659 O O . SER A 1 84 ? 16.601 -3.806 11.887 1.00 93.56 84 SER A O 1
ATOM 661 N N . ASP A 1 85 ? 16.139 -3.921 9.693 1.00 93.88 85 ASP A N 1
ATOM 662 C CA . ASP A 1 85 ? 14.692 -4.140 9.847 1.00 93.88 85 ASP A CA 1
ATOM 663 C C . ASP A 1 85 ? 14.375 -5.310 10.800 1.00 93.88 85 ASP A C 1
ATOM 665 O O . ASP A 1 85 ? 14.643 -6.468 10.493 1.00 93.88 85 ASP A O 1
ATOM 669 N N . ILE A 1 86 ? 13.814 -4.993 11.973 1.00 91.31 86 ILE A N 1
ATOM 670 C CA . ILE A 1 86 ? 13.492 -5.962 13.033 1.00 91.31 86 ILE A CA 1
ATOM 671 C C . ILE A 1 86 ? 12.072 -6.527 12.925 1.00 91.31 86 ILE A C 1
ATOM 673 O O . ILE A 1 86 ? 11.654 -7.287 13.802 1.00 91.31 86 ILE A O 1
ATOM 677 N N . ARG A 1 87 ? 11.285 -6.107 11.926 1.00 92.62 87 ARG A N 1
ATOM 678 C CA . ARG A 1 87 ? 9.923 -6.626 11.725 1.00 92.62 87 ARG A CA 1
ATOM 679 C C . ARG A 1 87 ? 9.983 -8.080 11.246 1.00 92.62 87 ARG A C 1
ATOM 681 O O . ARG A 1 87 ? 11.046 -8.559 10.855 1.00 92.62 87 ARG A O 1
ATOM 688 N N . SER A 1 88 ? 8.859 -8.794 11.299 1.00 91.69 88 SER A N 1
ATOM 689 C CA . SER A 1 88 ? 8.793 -10.186 10.834 1.00 91.69 88 SER A CA 1
ATOM 690 C C . SER A 1 88 ? 9.154 -10.317 9.350 1.00 91.69 88 SER A C 1
ATOM 692 O O . SER A 1 88 ? 9.054 -9.354 8.589 1.00 91.69 88 SER A O 1
ATOM 694 N N . GLU A 1 89 ? 9.525 -11.528 8.930 1.00 92.88 89 GLU A N 1
ATOM 695 C CA . GLU A 1 89 ? 9.821 -11.849 7.528 1.00 92.88 89 GLU A CA 1
ATOM 696 C C . GLU A 1 89 ? 8.687 -11.411 6.584 1.00 92.88 89 GLU A C 1
ATOM 698 O O . GLU A 1 89 ? 8.959 -10.775 5.571 1.00 92.88 89 GLU A O 1
ATOM 703 N N . ALA A 1 90 ? 7.421 -11.623 6.967 1.00 93.25 90 ALA A N 1
ATOM 704 C CA . ALA A 1 90 ? 6.258 -11.170 6.201 1.00 93.25 90 ALA A CA 1
ATOM 705 C C . ALA A 1 90 ? 6.273 -9.653 5.916 1.00 93.25 90 ALA A C 1
ATOM 707 O O . ALA A 1 90 ? 6.082 -9.246 4.772 1.00 93.25 90 ALA A O 1
ATOM 708 N N . TYR A 1 91 ? 6.587 -8.808 6.910 1.00 95.38 91 TYR A N 1
ATOM 709 C CA . TYR A 1 91 ? 6.706 -7.357 6.695 1.00 95.38 91 TYR A CA 1
ATOM 710 C C . TYR A 1 91 ? 7.911 -7.002 5.820 1.00 95.38 91 TYR A C 1
ATOM 712 O O . TYR A 1 91 ? 7.835 -6.093 4.994 1.00 95.38 91 TYR A O 1
ATOM 720 N N . GLN A 1 92 ? 9.029 -7.711 5.988 1.00 95.94 92 GLN A N 1
ATOM 721 C CA . GLN A 1 92 ? 10.233 -7.478 5.191 1.00 95.94 92 GLN A CA 1
ATOM 722 C C . GLN A 1 92 ? 10.000 -7.819 3.712 1.00 95.94 92 GLN A C 1
ATOM 724 O O . GLN A 1 92 ? 10.413 -7.052 2.841 1.00 95.94 92 GLN A O 1
ATOM 729 N N . ILE A 1 93 ? 9.312 -8.930 3.432 1.00 96.88 93 ILE A N 1
ATOM 730 C CA . ILE A 1 93 ? 8.909 -9.343 2.082 1.00 96.88 93 ILE A CA 1
ATOM 731 C C . ILE A 1 93 ? 7.878 -8.367 1.517 1.00 96.88 93 ILE A C 1
ATOM 733 O O . ILE A 1 93 ? 8.047 -7.911 0.388 1.00 96.88 93 ILE A O 1
ATOM 737 N N . GLN A 1 94 ? 6.866 -7.978 2.299 1.00 97.50 94 GLN A N 1
ATOM 738 C CA . GLN A 1 94 ? 5.879 -6.979 1.881 1.00 97.50 94 GLN A CA 1
ATOM 739 C C . GLN A 1 94 ? 6.554 -5.680 1.436 1.00 97.50 94 GLN A C 1
ATOM 741 O O . GLN A 1 94 ? 6.219 -5.164 0.375 1.00 97.50 94 GLN A O 1
ATOM 746 N N . THR A 1 95 ? 7.548 -5.197 2.186 1.00 97.88 95 THR A N 1
ATOM 747 C CA . THR A 1 95 ? 8.305 -3.993 1.818 1.00 97.88 95 THR A CA 1
ATOM 748 C C . THR A 1 95 ? 9.072 -4.183 0.511 1.00 97.88 95 THR A C 1
ATOM 750 O O . THR A 1 95 ? 9.041 -3.306 -0.342 1.00 97.88 95 THR A O 1
ATOM 753 N N . ILE A 1 96 ? 9.716 -5.335 0.299 1.00 98.56 96 ILE A N 1
ATOM 754 C CA . ILE A 1 96 ? 10.397 -5.622 -0.977 1.00 98.56 96 ILE A CA 1
ATOM 755 C C . ILE A 1 96 ? 9.403 -5.591 -2.140 1.00 98.56 96 ILE A C 1
ATOM 757 O O . ILE A 1 96 ? 9.698 -5.018 -3.185 1.00 98.56 96 ILE A O 1
ATOM 761 N N . LEU A 1 97 ? 8.225 -6.184 -1.956 1.00 98.62 97 LEU A N 1
ATOM 762 C CA . LEU A 1 97 ? 7.180 -6.249 -2.974 1.00 98.62 97 LEU A CA 1
ATOM 763 C C . LEU A 1 97 ? 6.528 -4.882 -3.239 1.00 98.62 97 LEU A C 1
ATOM 765 O O . LEU A 1 97 ? 6.204 -4.585 -4.388 1.00 98.62 97 LEU A O 1
ATOM 769 N N . HIS A 1 98 ? 6.390 -4.044 -2.209 1.00 98.69 98 HIS A N 1
ATOM 770 C CA . HIS A 1 98 ? 5.976 -2.644 -2.316 1.00 98.69 98 HIS A CA 1
ATOM 771 C C . HIS A 1 98 ? 6.957 -1.870 -3.209 1.00 98.69 98 HIS A C 1
ATOM 773 O O . HIS A 1 98 ? 6.579 -1.374 -4.272 1.00 98.69 98 HIS A O 1
ATOM 779 N N . GLU A 1 99 ? 8.248 -1.881 -2.869 1.00 98.69 99 GLU A N 1
ATOM 780 C CA . GLU A 1 99 ? 9.255 -1.188 -3.680 1.00 98.69 99 GLU A CA 1
ATOM 781 C C . GLU A 1 99 ? 9.406 -1.791 -5.084 1.00 98.69 99 GLU A C 1
ATOM 783 O O . GLU A 1 99 ? 9.651 -1.077 -6.056 1.00 98.69 99 GLU A O 1
ATOM 788 N N . PHE A 1 100 ? 9.231 -3.107 -5.227 1.00 98.75 100 PHE A N 1
ATOM 789 C CA . PHE A 1 100 ? 9.264 -3.782 -6.523 1.00 98.75 100 PHE A CA 1
ATOM 790 C C . PHE A 1 100 ? 8.128 -3.324 -7.445 1.00 98.75 100 PHE A C 1
ATOM 792 O O . PHE A 1 100 ? 8.339 -3.155 -8.650 1.00 98.75 100 PHE A O 1
ATOM 799 N N . PHE A 1 101 ? 6.931 -3.082 -6.909 1.00 98.62 101 PHE A N 1
ATOM 800 C CA . PHE A 1 101 ? 5.823 -2.544 -7.696 1.00 98.62 101 PHE A CA 1
ATOM 801 C C . PHE A 1 101 ? 6.135 -1.132 -8.218 1.00 98.62 101 PHE A C 1
ATOM 803 O O . PHE A 1 101 ? 5.902 -0.862 -9.401 1.00 98.62 101 PHE A O 1
ATOM 810 N N . HIS A 1 102 ? 6.746 -0.270 -7.394 1.00 98.00 102 HIS A N 1
ATOM 811 C CA . HIS A 1 102 ? 7.259 1.023 -7.857 1.00 98.00 102 HIS A CA 1
ATOM 812 C C . HIS A 1 102 ? 8.380 0.864 -8.884 1.00 98.00 102 HIS A C 1
ATOM 814 O O . HIS A 1 102 ? 8.380 1.560 -9.893 1.00 98.00 102 HIS A O 1
ATOM 820 N N . ALA A 1 103 ? 9.318 -0.068 -8.688 1.00 98.31 103 ALA A N 1
ATOM 821 C CA . ALA A 1 103 ? 10.411 -0.290 -9.635 1.00 98.31 103 ALA A CA 1
ATOM 822 C C . ALA A 1 103 ? 9.902 -0.645 -11.045 1.00 98.31 103 ALA A C 1
ATOM 824 O O . ALA A 1 103 ? 10.506 -0.267 -12.046 1.00 98.31 103 ALA A O 1
ATOM 825 N N . ASN A 1 104 ? 8.741 -1.301 -11.139 1.00 98.00 104 ASN A N 1
ATOM 826 C CA . ASN A 1 104 ? 8.085 -1.613 -12.410 1.00 98.00 104 ASN A CA 1
ATOM 827 C C . ASN A 1 104 ? 7.470 -0.397 -13.135 1.00 98.00 104 ASN A C 1
ATOM 829 O O . ASN A 1 104 ? 6.957 -0.570 -14.247 1.00 98.00 104 ASN A O 1
ATOM 833 N N . LEU A 1 105 ? 7.542 0.809 -12.553 1.00 96.94 105 LEU A N 1
ATOM 834 C CA . LEU A 1 105 ? 7.312 2.075 -13.257 1.00 96.94 105 LEU A CA 1
ATOM 835 C C . LEU A 1 105 ? 8.428 2.423 -14.245 1.00 96.94 105 LEU A C 1
ATOM 837 O O . LEU A 1 105 ? 8.199 3.259 -15.118 1.00 96.94 105 LEU A O 1
ATOM 841 N N . ASP A 1 106 ? 9.616 1.820 -14.126 1.00 97.38 106 ASP A N 1
ATOM 842 C CA . ASP A 1 106 ? 10.730 2.125 -15.022 1.00 97.38 106 ASP A CA 1
ATOM 843 C C . ASP A 1 106 ? 10.331 1.957 -16.497 1.00 97.38 106 ASP A C 1
ATOM 845 O O . ASP A 1 106 ? 9.734 0.952 -16.907 1.00 97.38 106 ASP A O 1
ATOM 849 N N . GLY A 1 107 ? 10.622 2.987 -17.290 1.00 95.94 107 GLY A N 1
ATOM 850 C CA . GLY A 1 107 ? 10.287 3.038 -18.708 1.00 95.94 107 GLY A CA 1
ATOM 851 C C . GLY A 1 107 ? 8.831 3.401 -19.022 1.00 95.94 107 GLY A C 1
ATOM 852 O O . GLY A 1 107 ? 8.504 3.543 -20.202 1.00 95.94 107 GLY A O 1
ATOM 853 N N . LEU A 1 108 ? 7.956 3.573 -18.024 1.00 95.94 108 LEU A N 1
ATOM 854 C CA . LEU A 1 108 ? 6.556 3.957 -18.240 1.00 95.94 108 LEU A CA 1
ATOM 855 C C . LEU A 1 108 ? 6.367 5.470 -18.294 1.00 95.94 108 LEU A C 1
ATOM 857 O O . LEU A 1 108 ? 7.112 6.238 -17.689 1.00 95.94 108 LEU A O 1
ATOM 861 N N . SER A 1 109 ? 5.317 5.903 -18.989 1.00 92.88 109 SER A N 1
ATOM 862 C CA . SER A 1 109 ? 4.831 7.276 -18.881 1.00 92.88 109 SER A CA 1
ATOM 863 C C . SER A 1 109 ? 4.124 7.493 -17.546 1.00 92.88 109 SER A C 1
ATOM 865 O O . SER A 1 109 ? 3.348 6.645 -17.103 1.00 92.88 109 SER A O 1
ATOM 867 N N . GLY A 1 110 ? 4.400 8.639 -16.926 1.00 91.81 110 GLY A N 1
ATOM 868 C CA . GLY A 1 110 ? 3.691 9.147 -15.756 1.00 91.81 110 GLY A CA 1
ATOM 869 C C . GLY A 1 110 ? 2.943 10.439 -16.075 1.00 91.81 110 GLY A C 1
ATOM 870 O O . GLY A 1 110 ? 3.284 11.165 -17.014 1.00 91.81 110 GLY A O 1
ATOM 871 N N . ASP A 1 111 ? 1.931 10.749 -15.271 1.00 94.06 111 ASP A N 1
ATOM 872 C CA . ASP A 1 111 ? 1.089 11.938 -15.429 1.00 94.06 111 ASP A CA 1
ATOM 873 C C . ASP A 1 111 ? 0.998 12.800 -14.160 1.00 94.06 111 ASP A C 1
ATOM 875 O O . ASP A 1 111 ? 0.111 13.651 -14.058 1.00 94.06 111 ASP A O 1
ATOM 879 N N . ALA A 1 112 ? 1.958 12.654 -13.238 1.00 91.94 112 ALA A N 1
ATOM 880 C CA . ALA A 1 112 ? 2.031 13.416 -11.989 1.00 91.94 112 ALA A CA 1
ATOM 881 C C . ALA A 1 112 ? 1.939 14.936 -12.210 1.00 91.94 112 ALA A C 1
ATOM 883 O O . ALA A 1 112 ? 1.163 15.625 -11.554 1.00 91.94 112 ALA A O 1
ATOM 884 N N . SER A 1 113 ? 2.638 15.469 -13.219 1.00 90.00 113 SER A N 1
ATOM 885 C CA . SER A 1 113 ? 2.586 16.899 -13.568 1.00 90.00 113 SER A CA 1
ATOM 886 C C . SER A 1 113 ? 1.217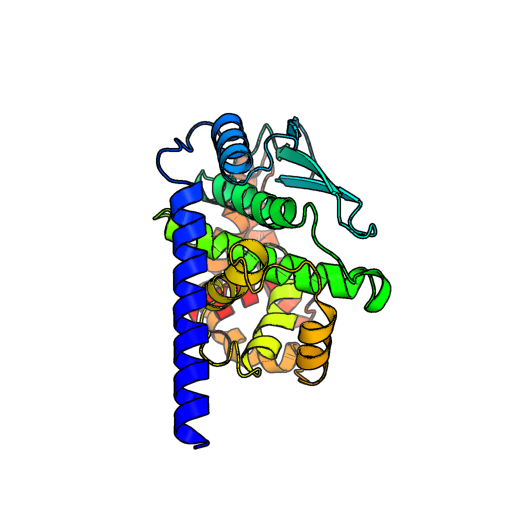 17.375 -14.073 1.00 90.00 113 SER A C 1
ATOM 888 O O . SER A 1 113 ? 0.948 18.576 -14.081 1.00 90.00 113 SER A O 1
ATOM 890 N N . GLN A 1 114 ? 0.346 16.459 -14.508 1.00 92.00 114 GLN A N 1
ATOM 891 C CA . GLN A 1 114 ? -0.983 16.783 -15.018 1.00 92.00 114 GLN A CA 1
ATOM 892 C C . GLN A 1 114 ? -2.071 16.751 -13.944 1.00 92.00 114 GLN A C 1
ATOM 894 O O . GLN A 1 114 ? -3.092 17.417 -14.130 1.00 92.00 114 GLN A O 1
ATOM 899 N N . ILE A 1 115 ? -1.901 15.943 -12.894 1.00 93.62 115 ILE A N 1
ATOM 900 C CA . ILE A 1 115 ? -2.881 15.822 -11.802 1.00 93.62 115 ILE A CA 1
ATOM 901 C C . ILE A 1 115 ? -2.468 16.498 -10.510 1.00 93.62 115 ILE A C 1
ATOM 903 O O . ILE A 1 115 ? -3.352 16.829 -9.730 1.00 93.62 115 ILE A O 1
ATOM 907 N N . GLY A 1 116 ? -1.176 16.765 -10.339 1.00 93.56 116 GLY A N 1
ATOM 908 C CA . GLY A 1 116 ? -0.598 17.158 -9.063 1.00 93.56 116 GLY A CA 1
ATOM 909 C C . GLY A 1 116 ? 0.203 16.001 -8.476 1.00 93.56 116 GLY A C 1
ATOM 910 O O . GLY A 1 116 ? -0.191 14.840 -8.568 1.00 93.56 116 GLY A O 1
ATOM 911 N N . GLU A 1 117 ? 1.367 16.318 -7.915 1.00 92.31 117 GLU A N 1
ATOM 912 C CA . GLU A 1 117 ? 2.260 15.322 -7.319 1.00 92.31 117 GLU A CA 1
ATOM 913 C C . GLU A 1 117 ? 1.592 14.622 -6.129 1.00 92.31 117 GLU A C 1
ATOM 915 O O . GLU A 1 117 ? 1.629 13.399 -6.052 1.00 92.31 117 GLU A O 1
ATOM 920 N N . ASP A 1 118 ? 0.890 15.370 -5.274 1.00 94.44 118 ASP A N 1
ATOM 921 C CA . ASP A 1 118 ? 0.186 14.828 -4.107 1.00 94.44 118 ASP A CA 1
ATOM 922 C C . ASP A 1 118 ? -0.925 13.844 -4.511 1.00 94.44 118 ASP A C 1
ATOM 924 O O . ASP A 1 118 ? -1.038 12.753 -3.947 1.00 94.44 118 ASP A O 1
ATOM 928 N N . GLU A 1 119 ? -1.740 14.195 -5.510 1.00 95.50 119 GLU A N 1
ATOM 929 C CA . GLU A 1 119 ? -2.799 13.328 -6.034 1.00 95.50 119 GLU A CA 1
ATOM 930 C C . GLU A 1 119 ? -2.239 12.080 -6.726 1.00 95.50 119 GLU A C 1
ATOM 932 O O . GLU A 1 119 ? -2.814 10.992 -6.609 1.00 95.50 119 GLU A O 1
ATOM 937 N N . TRP A 1 120 ? -1.118 12.225 -7.435 1.00 95.94 120 TRP A N 1
ATOM 938 C CA . TRP A 1 120 ? -0.438 11.095 -8.059 1.00 95.94 120 TRP A CA 1
ATOM 939 C C . TRP A 1 120 ? 0.136 10.145 -7.011 1.00 95.94 120 TRP A C 1
ATOM 941 O O . TRP A 1 120 ? -0.138 8.949 -7.087 1.00 95.94 120 TRP A O 1
ATOM 951 N N . ILE A 1 121 ? 0.844 10.671 -6.004 1.00 95.81 121 ILE A N 1
ATOM 952 C CA . ILE A 1 121 ? 1.386 9.894 -4.880 1.00 95.81 121 ILE A CA 1
ATOM 953 C C . ILE A 1 121 ? 0.253 9.169 -4.159 1.00 95.81 121 ILE A C 1
ATOM 955 O O . ILE A 1 121 ? 0.350 7.975 -3.911 1.00 95.81 121 ILE A O 1
ATOM 959 N N . MET A 1 122 ? -0.863 9.845 -3.881 1.00 96.88 122 MET A N 1
ATOM 960 C CA . MET A 1 122 ? -2.006 9.217 -3.221 1.00 96.88 122 MET A CA 1
ATOM 961 C C . MET A 1 122 ? -2.518 7.984 -3.983 1.00 96.88 122 MET A C 1
ATOM 963 O O . MET A 1 122 ? -2.808 6.958 -3.368 1.00 96.88 122 MET A O 1
ATOM 967 N N . MET A 1 123 ? -2.641 8.069 -5.310 1.00 98.19 123 MET A N 1
ATOM 968 C CA . MET A 1 123 ? -3.079 6.937 -6.132 1.00 98.19 123 MET A CA 1
ATOM 969 C C . MET A 1 123 ? -2.018 5.846 -6.236 1.00 98.19 123 MET A C 1
ATOM 971 O O . MET A 1 123 ? -2.360 4.666 -6.131 1.00 98.19 123 MET A O 1
ATOM 975 N N . GLU A 1 124 ? -0.758 6.235 -6.427 1.00 97.88 124 GLU A N 1
ATOM 976 C CA . GLU A 1 124 ? 0.364 5.310 -6.523 1.00 97.88 124 GLU A CA 1
ATOM 977 C C . GLU A 1 124 ? 0.510 4.506 -5.229 1.00 97.88 124 GLU A C 1
ATOM 979 O O . GLU A 1 124 ? 0.500 3.283 -5.287 1.00 97.88 124 GLU A O 1
ATOM 984 N N . GLU A 1 125 ? 0.537 5.151 -4.062 1.00 98.12 125 GLU A N 1
ATOM 985 C CA . GLU A 1 125 ? 0.700 4.465 -2.775 1.00 98.12 125 GLU A CA 1
ATOM 986 C C . GLU A 1 125 ? -0.471 3.529 -2.456 1.00 98.12 125 GLU A C 1
ATOM 988 O O . GLU A 1 125 ? -0.278 2.431 -1.936 1.00 98.12 125 GLU A O 1
ATOM 993 N N . VAL A 1 126 ? -1.704 3.904 -2.819 1.00 98.62 126 VAL A N 1
ATOM 994 C CA . VAL A 1 126 ? -2.873 3.020 -2.662 1.00 98.62 126 VAL A CA 1
ATOM 995 C C . VAL A 1 126 ? -2.758 1.789 -3.564 1.00 98.62 126 VAL A C 1
ATOM 997 O O . VAL A 1 126 ? -3.048 0.669 -3.123 1.00 98.62 126 VAL A O 1
ATOM 1000 N N . ALA A 1 127 ? -2.345 1.978 -4.819 1.00 98.62 127 ALA A N 1
ATOM 1001 C CA . ALA A 1 127 ? -2.143 0.882 -5.759 1.00 98.62 127 ALA A CA 1
ATOM 1002 C C . ALA A 1 127 ? -1.011 -0.041 -5.293 1.00 98.62 127 ALA A C 1
ATOM 1004 O O . ALA A 1 127 ? -1.213 -1.253 -5.196 1.00 98.62 127 ALA A O 1
ATOM 1005 N N . THR A 1 128 ? 0.138 0.536 -4.947 1.00 98.62 128 THR A N 1
ATOM 1006 C CA . THR A 1 128 ? 1.334 -0.170 -4.493 1.00 98.62 128 THR A CA 1
ATOM 1007 C C . THR A 1 128 ? 1.075 -0.943 -3.212 1.00 98.62 128 THR A C 1
ATOM 1009 O O . THR A 1 128 ? 1.330 -2.146 -3.170 1.00 98.62 128 THR A O 1
ATOM 1012 N N . GLU A 1 129 ? 0.523 -0.303 -2.180 1.00 98.56 129 GLU A N 1
ATOM 1013 C CA . GLU A 1 129 ? 0.326 -0.952 -0.886 1.00 98.56 129 GLU A CA 1
ATOM 1014 C C . GLU A 1 129 ? -0.656 -2.122 -1.001 1.00 98.56 129 GLU A C 1
ATOM 1016 O O . GLU A 1 129 ? -0.375 -3.231 -0.543 1.00 98.56 129 GLU A O 1
ATOM 1021 N N . THR A 1 130 ? -1.790 -1.935 -1.682 1.00 98.62 130 THR A N 1
ATOM 1022 C CA . THR A 1 130 ? -2.748 -3.037 -1.859 1.00 98.62 130 THR A CA 1
ATOM 1023 C C . THR A 1 130 ? -2.191 -4.157 -2.743 1.00 98.62 130 THR A C 1
ATOM 1025 O O . THR A 1 130 ? -2.411 -5.340 -2.445 1.00 98.62 130 THR A O 1
ATOM 1028 N N . ALA A 1 131 ? -1.441 -3.823 -3.799 1.00 98.62 131 ALA A N 1
ATOM 1029 C CA . ALA A 1 131 ? -0.768 -4.803 -4.647 1.00 98.62 131 ALA A CA 1
ATOM 1030 C C . ALA A 1 131 ? 0.292 -5.595 -3.870 1.00 98.62 131 ALA A C 1
ATOM 1032 O O . ALA A 1 131 ? 0.330 -6.817 -3.997 1.00 98.62 131 ALA A O 1
ATOM 1033 N N . ALA A 1 132 ? 1.087 -4.941 -3.020 1.00 98.50 132 ALA A N 1
ATOM 1034 C CA . ALA A 1 132 ? 2.091 -5.584 -2.176 1.00 98.50 132 ALA A CA 1
ATOM 1035 C C . ALA A 1 132 ? 1.470 -6.639 -1.258 1.00 98.50 132 ALA A C 1
ATOM 1037 O O . ALA A 1 132 ? 1.903 -7.789 -1.269 1.00 98.50 132 ALA A O 1
ATOM 1038 N N . HIS A 1 133 ? 0.389 -6.302 -0.549 1.00 97.94 133 HIS A N 1
ATOM 1039 C CA . HIS A 1 133 ? -0.336 -7.276 0.281 1.00 97.94 133 HIS A CA 1
ATOM 1040 C C . HIS A 1 133 ? -0.911 -8.440 -0.539 1.00 97.94 133 HIS A C 1
ATOM 1042 O O . HIS A 1 133 ? -0.905 -9.583 -0.091 1.00 97.94 133 HIS A O 1
ATOM 1048 N N . SER A 1 134 ? -1.359 -8.175 -1.767 1.00 97.94 134 SER A N 1
ATOM 1049 C CA . SER A 1 134 ? -1.854 -9.226 -2.669 1.00 97.94 134 SER A CA 1
ATOM 1050 C C . SER A 1 134 ? -0.741 -10.154 -3.157 1.00 97.94 134 SER A C 1
ATOM 1052 O O . SER A 1 134 ? -0.965 -11.354 -3.298 1.00 97.94 134 SER A O 1
ATOM 1054 N N . MET A 1 135 ? 0.447 -9.606 -3.424 1.00 98.12 135 MET A N 1
ATOM 1055 C CA . MET A 1 135 ? 1.637 -10.357 -3.832 1.00 98.12 135 MET A CA 1
ATOM 1056 C C . MET A 1 135 ? 2.174 -11.230 -2.695 1.00 98.12 135 MET A C 1
ATOM 1058 O O . MET A 1 135 ? 2.526 -12.378 -2.940 1.00 98.12 135 MET A O 1
ATOM 1062 N N . VAL A 1 136 ? 2.156 -10.729 -1.456 1.00 96.62 136 VAL A N 1
ATOM 1063 C CA . VAL A 1 136 ? 2.508 -11.512 -0.259 1.00 96.62 136 VAL A CA 1
ATOM 1064 C C . VAL A 1 136 ? 1.614 -12.752 -0.135 1.00 96.62 136 VAL A C 1
ATOM 1066 O O . VAL A 1 136 ? 2.122 -13.854 0.054 1.00 96.62 136 VAL A O 1
ATOM 1069 N N . GLU A 1 137 ? 0.300 -12.612 -0.342 1.00 95.50 137 GLU A N 1
ATOM 1070 C CA . GLU A 1 137 ? -0.618 -13.762 -0.333 1.00 95.50 137 GLU A CA 1
ATOM 1071 C C . GLU A 1 137 ? -0.369 -14.742 -1.484 1.00 95.50 137 GLU A C 1
ATOM 1073 O O . GLU A 1 137 ? -0.493 -15.947 -1.289 1.00 95.50 137 GLU A O 1
ATOM 1078 N N . LEU A 1 138 ? -0.006 -14.254 -2.675 1.00 95.94 138 LEU A N 1
ATOM 1079 C CA . LEU A 1 138 ? 0.369 -15.127 -3.797 1.00 95.94 138 LEU A CA 1
ATOM 1080 C C . LEU A 1 138 ? 1.640 -15.938 -3.510 1.00 95.94 138 LEU A C 1
ATOM 1082 O O . LEU A 1 138 ? 1.838 -16.976 -4.131 1.00 95.94 138 LEU A O 1
ATOM 1086 N N . MET A 1 139 ? 2.475 -15.477 -2.580 1.00 94.69 139 MET A N 1
ATOM 1087 C CA . MET A 1 139 ? 3.649 -16.191 -2.080 1.00 94.69 139 MET A CA 1
ATOM 1088 C C . MET A 1 139 ? 3.337 -17.067 -0.848 1.00 94.69 139 MET A C 1
ATOM 1090 O O . MET A 1 139 ? 4.257 -17.451 -0.133 1.00 94.69 139 MET A O 1
ATOM 1094 N N . ASP A 1 140 ? 2.059 -17.366 -0.584 1.00 92.94 140 ASP A N 1
ATOM 1095 C CA . ASP A 1 140 ? 1.571 -18.200 0.529 1.00 92.94 140 ASP A CA 1
ATOM 1096 C C . ASP A 1 140 ? 1.874 -17.657 1.944 1.00 92.94 140 ASP A C 1
ATOM 1098 O O . ASP A 1 140 ? 1.870 -18.394 2.935 1.00 92.94 140 ASP A O 1
ATOM 1102 N N . PHE A 1 141 ? 2.068 -16.342 2.075 1.00 91.62 141 PHE A N 1
ATOM 1103 C CA . PHE A 1 141 ? 2.099 -15.667 3.373 1.00 91.62 141 PHE A CA 1
ATOM 1104 C C . PHE A 1 141 ? 0.703 -15.145 3.725 1.00 91.62 141 PHE A C 1
ATOM 1106 O O . PHE A 1 141 ? 0.101 -14.361 2.991 1.00 91.62 141 PHE A O 1
ATOM 1113 N N . HIS A 1 142 ? 0.183 -15.572 4.875 1.00 89.94 142 HIS A N 1
ATOM 1114 C CA . HIS A 1 142 ? -1.198 -15.299 5.294 1.00 89.94 142 HIS A CA 1
ATOM 1115 C C . HIS A 1 142 ? -1.306 -14.534 6.619 1.00 89.94 142 HIS A C 1
ATOM 1117 O O . HIS A 1 142 ? -2.393 -14.453 7.194 1.00 89.94 142 HIS A O 1
ATOM 1123 N N . ASP A 1 143 ? -0.194 -13.993 7.121 1.00 90.75 143 ASP A N 1
ATOM 1124 C CA . ASP A 1 143 ? -0.200 -13.157 8.318 1.00 90.75 143 ASP A CA 1
ATOM 1125 C C . ASP A 1 143 ? -1.059 -11.905 8.098 1.00 90.75 143 ASP A C 1
ATOM 1127 O O . ASP A 1 143 ? -0.990 -11.247 7.058 1.00 90.75 143 ASP A O 1
ATOM 1131 N N . GLU A 1 144 ? -1.862 -11.543 9.099 1.00 93.56 144 GLU A N 1
ATOM 1132 C CA . GLU A 1 144 ? -2.535 -10.249 9.100 1.00 93.56 144 GLU A CA 1
ATOM 1133 C C . GLU A 1 144 ? -1.506 -9.159 9.416 1.00 93.56 144 GLU A C 1
ATOM 1135 O O . GLU A 1 144 ? -0.941 -9.116 10.510 1.00 93.56 144 GLU A O 1
ATOM 1140 N N . MET A 1 145 ? -1.265 -8.282 8.446 1.00 93.12 145 MET A N 1
ATOM 1141 C CA . MET A 1 145 ? -0.290 -7.202 8.545 1.00 93.12 145 MET A CA 1
ATOM 1142 C C . MET A 1 145 ? -0.974 -5.839 8.559 1.00 93.12 145 MET A C 1
ATOM 1144 O O . MET A 1 145 ? -2.058 -5.650 8.004 1.00 93.12 145 MET A O 1
ATOM 1148 N N . MET A 1 146 ? -0.300 -4.871 9.169 1.00 94.88 146 MET A N 1
ATOM 1149 C CA . MET A 1 146 ? -0.651 -3.465 9.049 1.00 94.88 146 MET A CA 1
ATOM 1150 C C . MET A 1 146 ? -0.431 -2.955 7.630 1.00 94.88 146 MET A C 1
ATOM 1152 O O . MET A 1 146 ? 0.431 -3.442 6.899 1.00 94.88 146 MET A O 1
ATOM 1156 N N . TYR A 1 147 ? -1.217 -1.943 7.278 1.00 94.38 147 TYR A N 1
ATOM 1157 C CA . TYR A 1 147 ? -1.102 -1.232 6.017 1.00 94.38 147 TYR A CA 1
ATOM 1158 C C . TYR A 1 147 ? -0.363 0.084 6.219 1.00 94.38 147 TYR A C 1
ATOM 1160 O O . TYR A 1 147 ? -0.723 0.873 7.100 1.00 94.38 147 TYR A O 1
ATOM 1168 N N . SER A 1 148 ? 0.617 0.339 5.361 1.00 92.75 148 SER A N 1
ATOM 1169 C CA . SER A 1 148 ? 1.207 1.668 5.206 1.00 92.75 148 SER A CA 1
ATOM 1170 C C . SER A 1 148 ? 0.198 2.617 4.545 1.00 92.75 148 SER A C 1
ATOM 1172 O O . SER A 1 148 ? -0.774 2.179 3.930 1.00 92.75 148 SER A O 1
ATOM 1174 N N . TYR A 1 149 ? 0.396 3.932 4.682 1.00 94.81 149 TYR A N 1
ATOM 1175 C CA . TYR A 1 149 ? -0.436 4.949 4.012 1.00 94.81 149 TYR A CA 1
ATOM 1176 C C . TYR A 1 149 ? -1.938 4.841 4.314 1.00 94.81 149 TYR A C 1
ATOM 1178 O O . TYR A 1 149 ? -2.791 5.130 3.470 1.00 94.81 149 TYR A O 1
ATOM 1186 N N . GLY A 1 150 ? -2.284 4.429 5.538 1.00 96.50 150 GLY A N 1
ATOM 1187 C CA . GLY A 1 150 ? -3.669 4.163 5.919 1.00 96.50 150 GLY A CA 1
ATOM 1188 C C . GLY A 1 150 ? -4.610 5.350 5.693 1.00 96.50 150 GLY A C 1
ATOM 1189 O O . GLY A 1 150 ? -5.754 5.153 5.296 1.00 96.50 150 GLY A O 1
ATOM 1190 N N . ASN A 1 151 ? -4.128 6.585 5.841 1.00 96.19 151 ASN A N 1
ATOM 1191 C CA . ASN A 1 151 ? -4.889 7.792 5.515 1.00 96.19 151 ASN A CA 1
ATOM 1192 C C . ASN A 1 151 ? -5.298 7.854 4.029 1.00 96.19 151 ASN A C 1
ATOM 1194 O O . ASN A 1 151 ? -6.434 8.214 3.735 1.00 96.19 151 ASN A O 1
ATOM 1198 N N . PHE A 1 152 ? -4.428 7.461 3.094 1.00 97.88 152 PHE A N 1
ATOM 1199 C CA . PHE A 1 152 ? -4.780 7.392 1.672 1.00 97.88 152 PHE A CA 1
ATOM 1200 C C . PHE A 1 152 ? -5.730 6.225 1.385 1.00 97.88 152 PHE A C 1
ATOM 1202 O O . PHE A 1 152 ? -6.701 6.386 0.645 1.00 97.88 152 PHE A O 1
ATOM 1209 N N . LEU A 1 153 ? -5.513 5.069 2.019 1.00 98.44 153 LEU A N 1
ATOM 1210 C CA . LEU A 1 153 ? -6.352 3.881 1.827 1.00 98.44 153 LEU A CA 1
ATOM 1211 C C . LEU A 1 153 ? -7.806 4.118 2.254 1.00 98.44 153 LEU A C 1
ATOM 1213 O O . LEU A 1 153 ? -8.725 3.816 1.485 1.00 98.44 153 LEU A O 1
ATOM 1217 N N . ILE A 1 154 ? -8.034 4.693 3.442 1.00 97.81 154 ILE A N 1
ATOM 1218 C CA . ILE A 1 154 ? -9.398 4.978 3.923 1.00 97.81 154 ILE A CA 1
ATOM 1219 C C . ILE A 1 154 ? -10.108 6.018 3.055 1.00 97.81 154 ILE A C 1
ATOM 1221 O O . ILE A 1 154 ? -11.334 6.017 2.982 1.00 97.81 154 ILE A O 1
ATOM 1225 N N . GLU A 1 155 ? -9.352 6.889 2.385 1.00 96.88 155 GLU A N 1
ATOM 1226 C CA . GLU A 1 155 ? -9.894 7.894 1.481 1.00 96.88 155 GLU A CA 1
ATOM 1227 C C . GLU A 1 155 ? -10.229 7.306 0.102 1.00 96.88 155 GLU A C 1
ATOM 1229 O O . GLU A 1 155 ? -11.314 7.545 -0.438 1.00 96.88 155 GLU A O 1
ATOM 1234 N N . ILE A 1 156 ? -9.321 6.542 -0.497 1.00 98.12 156 ILE A N 1
ATOM 1235 C CA . ILE A 1 156 ? -9.432 6.142 -1.903 1.00 98.12 156 ILE A CA 1
ATOM 1236 C C . ILE A 1 156 ? -10.209 4.838 -2.094 1.00 98.12 156 ILE A C 1
ATOM 1238 O O . ILE A 1 156 ? -11.043 4.768 -3.001 1.00 98.12 156 ILE A O 1
ATOM 1242 N N . LEU A 1 157 ? -10.009 3.818 -1.254 1.00 98.56 157 LEU A N 1
ATOM 1243 C CA . LEU A 1 157 ? -10.627 2.502 -1.475 1.00 98.56 157 LEU A CA 1
ATOM 1244 C C . LEU A 1 157 ? -12.169 2.536 -1.495 1.00 98.56 157 LEU A C 1
ATOM 1246 O O . LEU A 1 157 ? -12.750 1.936 -2.406 1.00 98.56 157 LEU A O 1
ATOM 1250 N N . PRO A 1 158 ? -12.866 3.264 -0.594 1.00 98.31 158 PRO A N 1
ATOM 1251 C CA . PRO A 1 158 ? -14.326 3.377 -0.664 1.00 98.31 158 PRO A CA 1
ATOM 1252 C C . PRO A 1 158 ? -14.813 4.017 -1.970 1.00 98.31 158 PRO A C 1
ATOM 1254 O O . PRO A 1 158 ? -15.865 3.650 -2.490 1.00 98.31 158 PRO A O 1
ATOM 1257 N N . ARG A 1 159 ? -14.038 4.956 -2.532 1.00 98.38 159 ARG A N 1
ATOM 1258 C CA . ARG A 1 159 ? -14.364 5.635 -3.797 1.00 98.38 159 ARG A CA 1
ATOM 1259 C C . ARG A 1 159 ? -14.128 4.721 -4.990 1.00 98.38 159 ARG A C 1
ATOM 1261 O O . ARG A 1 159 ? -15.011 4.609 -5.839 1.00 98.38 159 ARG A O 1
ATOM 1268 N N . LEU A 1 160 ? -12.995 4.015 -5.012 1.00 98.38 160 LEU A N 1
ATOM 1269 C CA . LEU A 1 160 ? -12.700 2.999 -6.025 1.00 98.38 160 LEU A CA 1
ATOM 1270 C C . LEU A 1 160 ? -13.803 1.949 -6.082 1.00 98.38 160 LEU A C 1
ATOM 1272 O O . LEU A 1 160 ? -14.266 1.629 -7.173 1.00 98.38 160 LEU A O 1
ATOM 1276 N N . LYS A 1 161 ? -14.283 1.475 -4.926 1.00 97.94 161 LYS A N 1
ATOM 1277 C CA . LYS A 1 161 ? -15.364 0.484 -4.847 1.00 97.94 161 LYS A CA 1
ATOM 1278 C C . LYS A 1 161 ? -16.645 0.922 -5.571 1.00 97.94 161 LYS A C 1
ATOM 1280 O O . LYS A 1 161 ? -17.395 0.083 -6.049 1.00 97.94 161 LYS A O 1
ATOM 1285 N N . GLN A 1 162 ? -16.910 2.218 -5.719 1.00 97.56 162 GLN A N 1
ATOM 1286 C CA . GLN A 1 162 ? -18.085 2.681 -6.471 1.00 97.56 162 GLN A CA 1
ATOM 1287 C C . GLN A 1 162 ? -17.897 2.601 -7.998 1.00 97.56 162 GLN A C 1
ATOM 1289 O O . GLN A 1 162 ? -18.855 2.765 -8.755 1.00 97.56 162 GLN A O 1
ATOM 1294 N N . LEU A 1 163 ? -16.677 2.344 -8.476 1.00 96.94 163 LEU A N 1
ATOM 1295 C CA . LEU A 1 163 ? -16.364 2.215 -9.894 1.00 96.94 163 LEU A CA 1
ATOM 1296 C C . LEU A 1 163 ? -16.573 0.777 -10.375 1.00 96.94 163 LEU A C 1
ATOM 1298 O O . LEU A 1 163 ? -16.267 -0.195 -9.686 1.00 96.94 163 LEU A O 1
ATOM 1302 N N . ASN A 1 164 ? -17.013 0.629 -11.627 1.00 94.19 164 ASN A N 1
ATOM 1303 C CA . ASN A 1 164 ? -17.307 -0.674 -12.238 1.00 94.19 164 ASN A CA 1
ATOM 1304 C C . ASN A 1 164 ? -16.150 -1.681 -12.198 1.00 94.19 164 ASN A C 1
ATOM 1306 O O . ASN A 1 164 ? -16.393 -2.881 -12.296 1.00 94.19 164 ASN A O 1
ATOM 1310 N N . GLU A 1 165 ? -14.909 -1.208 -12.131 1.00 93.81 165 GLU A N 1
ATOM 1311 C CA . GLU A 1 165 ? -13.729 -2.066 -12.063 1.00 93.81 165 GLU A CA 1
ATOM 1312 C C . GLU A 1 165 ? -13.518 -2.703 -10.682 1.00 93.81 165 GLU A C 1
ATOM 1314 O O . GLU A 1 165 ? -13.107 -3.862 -10.617 1.00 93.81 165 GLU A O 1
ATOM 1319 N N . PHE A 1 166 ? -13.840 -1.981 -9.605 1.00 96.75 166 PHE A N 1
ATOM 1320 C CA . PHE A 1 166 ? -13.541 -2.386 -8.228 1.00 96.75 166 PHE A CA 1
ATOM 1321 C C . PHE A 1 166 ? -14.798 -2.658 -7.390 1.00 96.75 166 PHE A C 1
ATOM 1323 O O . PHE A 1 166 ? -14.695 -2.949 -6.203 1.00 96.75 166 PHE A O 1
ATOM 1330 N N . LYS A 1 167 ? -15.996 -2.587 -7.982 1.00 96.06 167 LYS A N 1
ATOM 1331 C CA . LYS A 1 167 ? -17.275 -2.812 -7.281 1.00 96.06 167 LYS A CA 1
ATOM 1332 C C . LYS A 1 167 ? -17.387 -4.150 -6.555 1.00 96.06 167 LYS A C 1
ATOM 1334 O O . LYS A 1 167 ? -18.055 -4.236 -5.528 1.00 96.06 167 LYS A O 1
ATOM 1339 N N . ASP A 1 168 ? -16.709 -5.167 -7.077 1.00 95.94 168 ASP A N 1
ATOM 1340 C CA . ASP A 1 168 ? -16.709 -6.515 -6.514 1.00 95.94 168 ASP A CA 1
ATOM 1341 C C . ASP A 1 168 ? -15.551 -6.722 -5.517 1.00 95.94 168 ASP A C 1
ATOM 1343 O O . ASP A 1 168 ? -15.443 -7.791 -4.920 1.00 95.94 168 ASP A O 1
ATOM 1347 N N . CYS A 1 169 ? -14.698 -5.712 -5.305 1.00 98.00 169 CYS A N 1
ATOM 1348 C CA . CYS A 1 169 ? -13.641 -5.755 -4.301 1.00 98.00 169 CYS A CA 1
ATOM 1349 C C . CYS A 1 169 ? -14.241 -5.580 -2.907 1.00 98.00 169 CYS A C 1
ATOM 1351 O O . CYS A 1 169 ? -14.975 -4.620 -2.648 1.00 98.00 169 CYS A O 1
ATOM 1353 N N . ASN A 1 170 ? -13.931 -6.502 -2.001 1.00 97.50 170 ASN A N 1
ATOM 1354 C CA . ASN A 1 170 ? -14.412 -6.489 -0.629 1.00 97.50 170 ASN A CA 1
ATOM 1355 C C . ASN A 1 170 ? -13.285 -6.142 0.342 1.00 97.50 170 ASN A C 1
ATOM 1357 O O . ASN A 1 170 ? -13.434 -5.224 1.135 1.00 97.50 170 ASN A O 1
ATOM 1361 N N . VAL A 1 171 ? -12.150 -6.824 0.265 1.00 97.25 171 VAL A N 1
ATOM 1362 C CA . VAL A 1 171 ? -10.994 -6.623 1.156 1.00 97.25 171 VAL A CA 1
ATOM 1363 C C . VAL A 1 171 ? -9.836 -5.960 0.405 1.00 97.25 171 VAL A C 1
ATOM 1365 O O . VAL A 1 171 ? -9.862 -5.895 -0.822 1.00 97.25 171 VAL A O 1
ATOM 1368 N N . PHE A 1 172 ? -8.815 -5.442 1.096 1.00 97.81 172 PHE A N 1
ATOM 1369 C CA . PHE A 1 172 ? -7.790 -4.583 0.467 1.00 97.81 172 PHE A CA 1
ATOM 1370 C C . PHE A 1 172 ? -7.025 -5.315 -0.643 1.00 97.81 172 PHE A C 1
ATOM 1372 O O . PHE A 1 172 ? -6.777 -4.753 -1.709 1.00 97.81 172 PHE A O 1
ATOM 1379 N N . LYS A 1 173 ? -6.753 -6.607 -0.446 1.00 94.88 173 LYS A N 1
ATOM 1380 C CA . LYS A 1 173 ? -6.145 -7.463 -1.471 1.00 94.88 173 LYS A CA 1
ATOM 1381 C C . LYS A 1 173 ? -6.976 -7.603 -2.750 1.00 94.88 173 LYS A C 1
ATOM 1383 O O . LYS A 1 173 ? -6.420 -7.779 -3.828 1.00 94.88 173 LYS A O 1
ATOM 1388 N N . ASP A 1 174 ? -8.303 -7.485 -2.679 1.00 97.12 174 ASP A N 1
ATOM 1389 C CA . ASP A 1 174 ? -9.131 -7.569 -3.883 1.00 97.12 174 ASP A CA 1
ATOM 1390 C C . ASP A 1 174 ? -8.827 -6.389 -4.813 1.00 97.12 174 ASP A C 1
ATOM 1392 O O . ASP A 1 174 ? -8.755 -6.560 -6.029 1.00 97.12 174 ASP A O 1
ATOM 1396 N N . PHE A 1 175 ? -8.582 -5.203 -4.242 1.00 98.44 175 PHE A N 1
ATOM 1397 C CA . PHE A 1 175 ? -8.112 -4.033 -4.984 1.00 98.44 175 PHE A CA 1
ATOM 1398 C C . PHE A 1 175 ? -6.698 -4.252 -5.516 1.00 98.44 175 PHE A C 1
ATOM 1400 O O . PHE A 1 175 ? -6.452 -4.009 -6.695 1.00 98.44 175 PHE A O 1
ATOM 1407 N N . GLY A 1 176 ? -5.793 -4.774 -4.691 1.00 98.12 176 GLY A N 1
ATOM 1408 C CA . GLY A 1 176 ? -4.422 -5.040 -5.114 1.00 98.12 176 GLY A CA 1
ATOM 1409 C C . GLY A 1 176 ? -4.332 -5.999 -6.298 1.00 98.12 176 GLY A C 1
ATOM 1410 O O . GLY A 1 176 ? -3.620 -5.716 -7.259 1.00 98.12 176 GLY A O 1
ATOM 1411 N N . TYR A 1 177 ? -5.141 -7.063 -6.317 1.00 97.38 177 TYR A N 1
ATOM 1412 C CA . TYR A 1 177 ? -5.251 -7.948 -7.480 1.00 97.38 177 TYR A CA 1
ATOM 1413 C C . TYR A 1 177 ? -5.682 -7.226 -8.760 1.00 97.38 177 TYR A C 1
ATOM 1415 O O . TYR A 1 177 ? -5.213 -7.603 -9.834 1.00 97.38 177 TYR A O 1
ATOM 1423 N N . LYS A 1 178 ? -6.540 -6.199 -8.668 1.00 96.62 178 LYS A N 1
ATOM 1424 C CA . LYS A 1 178 ? -6.884 -5.343 -9.817 1.00 96.62 178 LYS A CA 1
ATOM 1425 C C . LYS A 1 178 ? -5.710 -4.461 -10.225 1.00 96.62 178 LYS A C 1
ATOM 1427 O O . LYS A 1 178 ? -5.475 -4.288 -11.418 1.00 96.62 178 LYS A O 1
ATOM 1432 N N . PHE A 1 179 ? -4.958 -3.939 -9.257 1.00 98.00 179 PHE A N 1
ATOM 1433 C CA . PHE A 1 179 ? -3.828 -3.053 -9.523 1.00 98.00 179 PHE A CA 1
ATOM 1434 C C . PHE A 1 179 ? -2.621 -3.753 -10.156 1.00 98.00 179 PHE A C 1
ATOM 1436 O O . PHE A 1 179 ? -1.909 -3.116 -10.934 1.00 98.00 179 PHE A O 1
ATOM 1443 N N . LEU A 1 180 ? -2.428 -5.059 -9.928 1.00 97.94 180 LEU A N 1
ATOM 1444 C CA . LEU A 1 180 ? -1.329 -5.828 -10.537 1.00 97.94 180 LEU A CA 1
ATOM 1445 C C . LEU A 1 180 ? -1.241 -5.654 -12.060 1.00 97.94 180 LEU A C 1
ATOM 1447 O O . LEU A 1 180 ? -0.142 -5.600 -12.612 1.00 97.94 180 LEU A O 1
ATOM 1451 N N . LYS A 1 181 ? -2.372 -5.510 -12.759 1.00 95.75 181 LYS A N 1
ATOM 1452 C CA . LYS A 1 181 ? -2.368 -5.349 -14.221 1.00 95.75 181 LYS A CA 1
ATOM 1453 C C . LYS A 1 181 ? -1.633 -4.100 -14.702 1.00 95.75 181 LYS A C 1
ATOM 1455 O O . LYS A 1 181 ? -1.057 -4.131 -15.785 1.00 95.75 181 LYS A O 1
ATOM 1460 N N . TYR A 1 182 ? -1.594 -3.040 -13.897 1.00 96.69 182 TYR A N 1
ATOM 1461 C CA . TYR A 1 182 ? -0.929 -1.788 -14.262 1.00 96.69 182 TYR A CA 1
ATOM 1462 C C . TYR A 1 182 ? 0.602 -1.873 -14.186 1.00 96.69 182 TYR A C 1
ATOM 1464 O O . TYR A 1 182 ? 1.285 -0.954 -14.639 1.00 96.69 182 TYR A O 1
ATOM 1472 N N . ARG A 1 183 ? 1.154 -2.982 -13.672 1.00 96.56 183 ARG A N 1
ATOM 1473 C CA . ARG A 1 183 ? 2.596 -3.285 -13.696 1.00 96.56 183 ARG A CA 1
ATOM 1474 C C . ARG A 1 183 ? 2.939 -4.550 -14.476 1.00 96.56 183 ARG A C 1
ATOM 1476 O O . ARG A 1 183 ? 3.969 -4.578 -15.144 1.00 96.56 183 ARG A O 1
ATOM 1483 N N . PHE A 1 184 ? 2.069 -5.559 -14.437 1.00 95.38 184 PHE A N 1
ATOM 1484 C CA . PHE A 1 184 ? 2.383 -6.917 -14.893 1.00 95.38 184 PHE A CA 1
ATOM 1485 C C . PHE A 1 184 ? 1.557 -7.401 -16.101 1.00 95.38 184 PHE A C 1
ATOM 1487 O O . PHE A 1 184 ? 1.720 -8.546 -16.527 1.00 95.38 184 PHE A O 1
ATOM 1494 N N . SER A 1 185 ? 0.668 -6.576 -16.674 1.00 92.12 185 SER A N 1
ATOM 1495 C CA . SER A 1 185 ? 0.015 -6.866 -17.965 1.00 92.12 185 SER A CA 1
ATOM 1496 C C . SER A 1 185 ? 0.671 -6.079 -19.093 1.00 92.12 185 SER A C 1
ATOM 1498 O O . SER A 1 185 ? 0.844 -4.876 -18.970 1.00 92.12 185 SER A O 1
ATOM 1500 N N . GLN A 1 186 ? 0.955 -6.720 -20.228 1.00 87.12 186 GLN A N 1
ATOM 1501 C CA . GLN A 1 186 ? 1.475 -6.031 -21.419 1.00 87.12 186 GLN A CA 1
ATOM 1502 C C . GLN A 1 186 ? 0.470 -5.042 -22.030 1.00 87.12 186 GLN A C 1
ATOM 1504 O O . GLN A 1 186 ? 0.870 -4.085 -22.680 1.00 87.12 186 GLN A O 1
ATOM 1509 N N . GLU A 1 187 ? -0.830 -5.268 -21.829 1.00 89.38 187 GLU A N 1
ATOM 1510 C CA . GLU A 1 187 ? -1.891 -4.437 -22.409 1.00 89.38 187 GLU A CA 1
ATOM 1511 C C . GLU A 1 187 ? -2.210 -3.209 -21.543 1.00 89.38 187 GLU A C 1
ATOM 1513 O O . GLU A 1 187 ? -2.523 -2.147 -22.073 1.00 89.38 187 GLU A O 1
ATOM 1518 N N . PHE A 1 188 ? -2.120 -3.341 -20.215 1.00 91.88 188 PHE A N 1
ATOM 1519 C CA . PHE A 1 188 ? -2.578 -2.315 -19.266 1.00 91.88 188 PHE A CA 1
ATOM 1520 C C . PHE A 1 188 ? -1.451 -1.634 -18.484 1.00 91.88 188 PHE A C 1
ATOM 1522 O O . PHE A 1 188 ? -1.750 -0.793 -17.635 1.00 91.88 188 PHE A O 1
ATOM 1529 N N . LYS A 1 189 ? -0.179 -1.984 -18.725 1.00 93.81 189 LYS A N 1
ATOM 1530 C CA . LYS A 1 189 ? 0.957 -1.388 -18.009 1.00 93.81 189 LYS A CA 1
ATOM 1531 C C . LYS A 1 189 ? 0.940 0.136 -18.154 1.00 93.81 189 LYS A C 1
ATOM 1533 O O . LYS A 1 189 ? 0.913 0.647 -19.270 1.00 93.81 189 LYS A O 1
ATOM 1538 N N . THR A 1 190 ? 0.962 0.862 -17.039 1.00 95.50 190 THR A N 1
ATOM 1539 C CA . THR A 1 190 ? 0.938 2.333 -17.039 1.00 95.50 190 THR A CA 1
ATOM 1540 C C . THR A 1 190 ? 1.466 2.902 -15.726 1.00 95.50 190 THR A C 1
ATOM 1542 O O . THR A 1 190 ? 1.319 2.258 -14.692 1.00 95.50 190 THR A O 1
ATOM 1545 N N . GLY A 1 191 ? 2.060 4.097 -15.759 1.00 95.19 191 GLY A N 1
ATOM 1546 C CA . GLY A 1 191 ? 2.330 4.934 -14.582 1.00 95.19 191 GLY A CA 1
ATOM 1547 C C . GLY A 1 191 ? 1.364 6.121 -14.463 1.00 95.19 191 GLY A C 1
ATOM 1548 O O . GLY A 1 191 ? 1.603 7.043 -13.684 1.00 95.19 191 GLY A O 1
ATOM 1549 N N . GLU A 1 192 ? 0.303 6.134 -15.272 1.00 96.25 192 GLU A N 1
ATOM 1550 C CA . GLU A 1 192 ? -0.670 7.220 -15.350 1.00 96.25 192 GLU A CA 1
ATOM 1551 C C . GLU A 1 192 ? -1.885 6.953 -14.453 1.00 96.25 192 GLU A C 1
ATOM 1553 O O . GLU A 1 192 ? -2.576 5.940 -14.606 1.00 96.25 192 GLU A O 1
ATOM 1558 N N . TRP A 1 193 ? -2.191 7.890 -13.554 1.00 97.06 193 TRP A N 1
ATOM 1559 C CA . TRP A 1 193 ? -3.302 7.773 -12.604 1.00 97.06 193 TRP A CA 1
ATOM 1560 C C . TRP A 1 193 ? -4.449 8.743 -12.856 1.00 97.06 193 TRP A C 1
ATOM 1562 O O . TRP A 1 193 ? -5.530 8.567 -12.291 1.00 97.06 193 TRP A O 1
ATOM 1572 N N . LYS A 1 194 ? -4.287 9.727 -13.741 1.00 96.06 194 LYS A N 1
ATOM 1573 C CA . LYS A 1 194 ? -5.261 10.801 -13.969 1.00 96.06 194 LYS A CA 1
ATOM 1574 C C . LYS A 1 194 ? -6.646 10.320 -14.316 1.00 96.06 194 LYS A C 1
ATOM 1576 O O . LYS A 1 194 ? -7.626 10.842 -13.786 1.00 96.06 194 LYS A O 1
ATOM 1581 N N . GLY A 1 195 ? -6.738 9.352 -15.221 1.00 96.00 195 GLY A N 1
ATOM 1582 C CA . GLY A 1 195 ? -8.023 8.791 -15.625 1.00 96.00 195 GLY A CA 1
ATOM 1583 C C . GLY A 1 195 ? -8.771 8.222 -14.421 1.00 96.00 195 GLY A C 1
ATOM 1584 O O . GLY A 1 195 ? -9.910 8.606 -14.159 1.00 96.00 195 GLY A O 1
ATOM 1585 N N . LEU A 1 196 ? -8.095 7.368 -13.649 1.00 97.25 196 LEU A N 1
ATOM 1586 C CA . LEU A 1 196 ? -8.678 6.718 -12.481 1.00 97.25 196 LEU A CA 1
ATOM 1587 C C . LEU A 1 196 ? -8.979 7.720 -11.357 1.00 97.25 196 LEU A C 1
ATOM 1589 O O . LEU A 1 196 ? -10.085 7.716 -10.820 1.00 97.25 196 LEU A O 1
ATOM 1593 N N . PHE A 1 197 ? -8.047 8.629 -11.061 1.00 97.00 197 PHE A N 1
ATOM 1594 C CA . PHE A 1 197 ? -8.219 9.682 -10.061 1.00 97.00 197 PHE A CA 1
ATOM 1595 C C . PHE A 1 197 ? -9.426 10.579 -10.364 1.00 97.00 197 PHE A C 1
ATOM 1597 O O . PHE A 1 197 ? -10.211 10.893 -9.466 1.00 97.00 197 PHE A O 1
ATOM 1604 N N . ASN A 1 198 ? -9.622 10.959 -11.631 1.00 97.12 198 ASN A N 1
ATOM 1605 C CA . ASN A 1 198 ? -10.760 11.777 -12.047 1.00 97.12 198 ASN A CA 1
ATOM 1606 C C . ASN A 1 198 ? -12.097 11.059 -11.828 1.00 97.12 198 ASN A C 1
ATOM 1608 O O . ASN A 1 198 ? -13.058 11.693 -11.391 1.00 97.12 198 ASN A O 1
ATOM 1612 N N . GLU A 1 199 ? -12.178 9.756 -12.111 1.00 97.25 199 GLU A N 1
ATOM 1613 C CA . GLU A 1 199 ? -13.387 8.973 -11.831 1.00 97.25 199 GLU A CA 1
ATOM 1614 C C . GLU A 1 199 ? -13.620 8.821 -10.321 1.00 97.25 199 GLU A C 1
ATOM 1616 O O . GLU A 1 199 ? -14.730 9.077 -9.849 1.00 97.25 199 GLU A O 1
ATOM 1621 N N . CYS A 1 200 ? -12.575 8.515 -9.544 1.00 94.44 200 CYS A N 1
ATOM 1622 C CA . CYS A 1 200 ? -12.642 8.461 -8.079 1.00 94.44 200 CYS A CA 1
ATOM 1623 C C . CYS A 1 200 ? -13.127 9.783 -7.474 1.00 94.44 200 CYS A C 1
ATOM 1625 O O . CYS A 1 200 ? -13.994 9.793 -6.602 1.00 94.44 200 CYS A O 1
ATOM 1627 N N . SER A 1 201 ? -12.614 10.912 -7.962 1.00 93.75 201 SER A N 1
ATOM 1628 C CA . SER A 1 201 ? -12.905 12.249 -7.432 1.00 93.75 201 SER A CA 1
ATOM 1629 C C . SER A 1 201 ? -14.348 12.710 -7.660 1.00 93.75 201 SER A C 1
ATOM 1631 O O . SER A 1 201 ? -14.836 13.615 -6.964 1.00 93.75 201 SER A O 1
ATOM 1633 N N . LYS A 1 202 ? -15.063 12.092 -8.611 1.00 96.81 202 LYS A N 1
ATOM 1634 C CA . LYS A 1 202 ? -16.508 12.304 -8.805 1.00 96.81 202 LYS A CA 1
ATOM 1635 C C . LYS A 1 202 ? -17.331 11.668 -7.685 1.00 96.81 202 LYS A C 1
ATOM 1637 O O . LYS A 1 202 ? -18.418 12.160 -7.386 1.00 96.81 202 LYS A O 1
ATOM 1642 N N . VAL A 1 203 ? -16.816 10.619 -7.045 1.00 96.56 203 VAL A N 1
ATOM 1643 C CA . VAL A 1 203 ? -17.476 9.923 -5.938 1.00 96.56 203 VAL A CA 1
ATOM 1644 C C . VAL A 1 203 ? -17.266 10.714 -4.645 1.00 96.56 203 VAL A C 1
ATOM 1646 O O . VAL A 1 203 ? -16.164 10.802 -4.103 1.00 96.56 203 VAL A O 1
ATOM 1649 N N . LYS A 1 204 ? -18.339 11.323 -4.134 1.00 95.00 204 LYS A N 1
ATOM 1650 C CA . LYS A 1 204 ? -18.298 12.121 -2.902 1.00 95.00 204 LYS A CA 1
ATOM 1651 C C . LYS A 1 204 ? -18.634 11.248 -1.696 1.00 95.00 204 LYS A C 1
ATOM 1653 O O . LYS A 1 204 ? -19.775 10.833 -1.532 1.00 95.00 204 LYS A O 1
ATOM 1658 N N . ILE A 1 205 ? -17.629 10.997 -0.862 1.00 95.88 205 ILE A N 1
ATOM 1659 C CA . ILE A 1 205 ? -17.754 10.287 0.416 1.00 95.88 205 ILE A CA 1
ATOM 1660 C C . ILE A 1 205 ? -17.132 11.171 1.493 1.00 95.88 205 ILE A C 1
ATOM 1662 O O . ILE A 1 205 ? -15.964 11.556 1.364 1.00 95.88 205 ILE A O 1
ATOM 1666 N N . ASP A 1 206 ? -17.918 11.479 2.525 1.00 97.00 206 ASP A N 1
ATOM 1667 C CA . ASP A 1 206 ? -17.414 11.996 3.795 1.00 97.00 206 ASP A CA 1
ATOM 1668 C C . ASP A 1 206 ? -16.840 10.817 4.586 1.00 97.00 206 ASP A C 1
ATOM 1670 O O . ASP A 1 206 ? -17.561 9.886 4.946 1.00 97.00 206 ASP A O 1
ATOM 1674 N N . ILE A 1 207 ? -15.526 10.828 4.802 1.00 96.50 207 ILE A N 1
ATOM 1675 C CA . ILE A 1 207 ? -14.820 9.707 5.429 1.00 96.50 207 ILE A CA 1
ATOM 1676 C C . ILE A 1 207 ? -15.170 9.566 6.907 1.00 96.50 207 ILE A C 1
ATOM 1678 O O . ILE A 1 207 ? -15.199 8.446 7.410 1.00 96.50 207 ILE A O 1
ATOM 1682 N N . ILE A 1 208 ? -15.477 10.664 7.598 1.00 97.12 208 ILE A N 1
ATOM 1683 C CA . ILE A 1 208 ? -15.860 10.620 9.009 1.00 97.12 208 ILE A CA 1
ATOM 1684 C C . ILE A 1 208 ? -17.204 9.910 9.135 1.00 97.12 208 ILE A C 1
ATOM 1686 O O . ILE A 1 208 ? -17.321 8.962 9.912 1.00 97.12 208 ILE A O 1
ATOM 1690 N N . ASP A 1 209 ? -18.193 10.319 8.341 1.00 98.00 209 ASP A N 1
ATOM 1691 C CA . ASP A 1 209 ? -19.518 9.694 8.359 1.00 98.00 209 ASP A CA 1
ATOM 1692 C C . ASP A 1 209 ? -19.465 8.247 7.849 1.00 98.00 209 ASP A C 1
ATOM 1694 O O . ASP A 1 209 ? -20.078 7.352 8.436 1.00 98.00 209 ASP A O 1
ATOM 1698 N N . TYR A 1 210 ? -18.676 7.984 6.803 1.00 98.00 210 TYR A N 1
ATOM 1699 C CA . TYR A 1 210 ? -18.435 6.631 6.302 1.00 98.00 210 TYR A CA 1
ATOM 1700 C C . TYR A 1 210 ? -17.786 5.727 7.359 1.00 98.00 210 TYR A C 1
ATOM 1702 O O . TYR A 1 210 ? -18.137 4.551 7.448 1.00 98.00 210 TYR A O 1
ATOM 1710 N N . ALA A 1 211 ? -16.863 6.240 8.175 1.00 98.19 211 ALA A N 1
ATOM 1711 C CA . ALA A 1 211 ? -16.147 5.459 9.182 1.00 98.19 211 ALA A CA 1
ATOM 1712 C C . ALA A 1 211 ? -17.036 5.009 10.356 1.00 98.19 211 ALA A C 1
ATOM 1714 O O . ALA A 1 211 ? -16.754 3.984 10.982 1.00 98.19 211 ALA A O 1
ATOM 1715 N N . GLU A 1 212 ? -18.130 5.720 10.650 1.00 97.75 212 GLU A N 1
ATOM 1716 C CA . GLU A 1 212 ? -18.995 5.427 11.805 1.00 97.75 212 GLU A CA 1
ATOM 1717 C C . GLU A 1 212 ? -19.570 4.001 11.783 1.00 97.75 212 GLU A C 1
ATOM 1719 O O . GLU A 1 212 ? -19.747 3.377 12.832 1.00 97.75 212 GLU A O 1
ATOM 1724 N N . GLN A 1 213 ? -19.768 3.422 10.598 1.00 97.69 213 GLN A N 1
ATOM 1725 C CA . GLN A 1 213 ? -20.236 2.040 10.460 1.00 97.69 213 GLN A CA 1
ATOM 1726 C C . GLN A 1 213 ? -19.236 0.976 10.943 1.00 97.69 213 GLN A C 1
ATOM 1728 O O . GLN A 1 213 ? -19.628 -0.178 11.118 1.00 97.69 213 GLN A O 1
ATOM 1733 N N . TYR A 1 214 ? -17.966 1.346 11.128 1.00 98.44 214 TYR A N 1
ATOM 1734 C CA . TYR A 1 214 ? -16.897 0.475 11.623 1.00 98.44 214 TYR A CA 1
ATOM 1735 C C . TYR A 1 214 ? -16.515 0.786 13.074 1.00 98.44 214 TYR A C 1
ATOM 1737 O O . TYR A 1 214 ? -15.845 -0.026 13.713 1.00 98.44 214 TYR A O 1
ATOM 1745 N N . ARG A 1 215 ? -16.968 1.923 13.630 1.00 98.00 215 ARG A N 1
ATOM 1746 C CA . ARG A 1 215 ? -16.595 2.393 14.977 1.00 98.00 215 ARG A CA 1
ATOM 1747 C C . ARG A 1 215 ? -16.782 1.305 16.033 1.00 98.00 215 ARG A C 1
ATOM 1749 O O . ARG A 1 215 ? -15.899 1.068 16.852 1.00 98.00 215 ARG A O 1
ATOM 1756 N N . LYS A 1 216 ? -17.935 0.625 16.021 1.00 98.25 216 LYS A N 1
ATOM 1757 C CA . LYS A 1 216 ? -18.237 -0.435 16.994 1.00 98.25 216 LYS A CA 1
ATOM 1758 C C . LYS A 1 216 ? -17.205 -1.562 16.939 1.00 98.25 216 LYS A C 1
ATOM 1760 O O . LYS A 1 216 ? -16.761 -2.020 17.990 1.00 98.25 216 LYS A O 1
ATOM 1765 N N . ASP A 1 217 ? -16.842 -2.009 15.742 1.00 98.38 217 ASP A N 1
ATOM 1766 C CA . ASP A 1 217 ? -15.883 -3.095 15.552 1.00 98.38 217 ASP A CA 1
ATOM 1767 C C . ASP A 1 217 ? -14.470 -2.672 15.976 1.00 98.38 217 ASP A C 1
ATOM 1769 O O . ASP A 1 217 ? -13.791 -3.463 16.627 1.00 98.38 217 ASP A O 1
ATOM 1773 N N . VAL A 1 218 ? -14.068 -1.417 15.734 1.00 98.31 218 VAL A N 1
ATOM 1774 C CA . VAL A 1 218 ? -12.793 -0.882 16.248 1.00 98.31 218 VAL A CA 1
ATOM 1775 C C . VAL A 1 218 ? -12.719 -0.991 17.768 1.00 98.31 218 VAL A C 1
ATOM 1777 O O . VAL A 1 218 ? -11.758 -1.541 18.295 1.00 98.31 218 VAL A O 1
ATOM 1780 N N . TYR A 1 219 ? -13.743 -0.532 18.492 1.00 98.19 219 TYR A N 1
ATOM 1781 C CA . TYR A 1 219 ? -13.730 -0.619 19.957 1.00 98.19 219 TYR A CA 1
ATOM 1782 C C . TYR A 1 219 ? -13.883 -2.054 20.473 1.00 98.19 219 TYR A C 1
ATOM 1784 O O . TYR A 1 219 ? -13.311 -2.389 21.508 1.00 98.19 219 TYR A O 1
ATOM 1792 N N . THR A 1 220 ? -14.619 -2.908 19.755 1.00 98.25 220 THR A N 1
ATOM 1793 C CA . THR A 1 220 ? -14.798 -4.324 20.122 1.00 98.25 220 THR A CA 1
ATOM 1794 C C . THR A 1 220 ? -13.491 -5.107 19.991 1.00 98.25 220 THR A C 1
ATOM 1796 O O . THR A 1 220 ? -13.192 -5.934 20.846 1.00 98.25 220 THR A O 1
ATOM 1799 N N . HIS A 1 221 ? -12.694 -4.820 18.959 1.00 97.94 221 HIS A N 1
ATOM 1800 C CA . HIS A 1 221 ? -11.434 -5.509 18.662 1.00 97.94 221 HIS A CA 1
ATOM 1801 C C . HIS A 1 221 ? -10.187 -4.677 19.019 1.00 97.94 221 HIS A C 1
ATOM 1803 O O . HIS A 1 221 ? -9.089 -4.974 18.549 1.00 97.94 221 HIS A O 1
ATOM 1809 N N . LYS A 1 222 ? -10.331 -3.642 19.863 1.00 97.94 222 LYS A N 1
ATOM 1810 C CA . LYS A 1 222 ? -9.286 -2.638 20.135 1.00 97.94 222 LYS A CA 1
ATOM 1811 C C . LYS A 1 222 ? -7.947 -3.259 20.550 1.00 97.94 222 LYS A C 1
ATOM 1813 O O . LYS A 1 222 ? -6.912 -2.866 20.029 1.00 97.94 222 LYS A O 1
ATOM 1818 N N . SER A 1 223 ? -7.954 -4.261 21.430 1.00 97.56 223 SER A N 1
ATOM 1819 C CA . SER A 1 223 ? -6.721 -4.911 21.903 1.00 97.56 223 SER A CA 1
ATOM 1820 C C . SER A 1 223 ? -5.956 -5.656 20.801 1.00 97.56 223 SER A C 1
ATOM 1822 O O . SER A 1 223 ? -4.728 -5.640 20.798 1.00 97.56 223 SER A O 1
ATOM 1824 N N . GLU A 1 224 ? -6.655 -6.289 19.855 1.00 97.56 224 GLU A N 1
ATOM 1825 C CA . GLU A 1 224 ? -6.024 -6.956 18.704 1.00 97.56 224 GLU A CA 1
ATOM 1826 C C . GLU A 1 224 ? -5.433 -5.929 17.733 1.00 97.56 224 GLU A C 1
ATOM 1828 O O . GLU A 1 224 ? -4.308 -6.092 17.270 1.00 97.56 224 GLU A O 1
ATOM 1833 N N . ILE A 1 225 ? -6.174 -4.847 17.479 1.00 98.25 225 ILE A N 1
ATOM 1834 C CA . ILE A 1 225 ? -5.748 -3.724 16.635 1.00 98.25 225 ILE A CA 1
ATOM 1835 C C . ILE A 1 225 ? -4.475 -3.081 17.198 1.00 98.25 225 ILE A C 1
ATOM 1837 O O . ILE A 1 225 ? -3.507 -2.899 16.466 1.00 98.25 225 ILE A O 1
ATOM 1841 N N . ILE A 1 226 ? -4.446 -2.793 18.504 1.00 98.19 226 ILE A N 1
ATOM 1842 C CA . ILE A 1 226 ? -3.267 -2.231 19.179 1.00 98.19 226 ILE A CA 1
ATOM 1843 C C . ILE A 1 226 ? -2.049 -3.138 18.979 1.00 98.19 226 ILE A C 1
ATOM 1845 O O . ILE A 1 226 ? -0.954 -2.650 18.705 1.00 98.19 226 ILE A O 1
ATOM 1849 N N . LYS A 1 227 ? -2.232 -4.458 19.094 1.00 96.19 227 LYS A N 1
ATOM 1850 C CA . LYS A 1 227 ? -1.143 -5.416 18.897 1.00 96.19 227 LYS A CA 1
ATOM 1851 C C . LYS A 1 227 ? -0.603 -5.373 17.463 1.00 96.19 227 LYS A C 1
ATOM 1853 O O . LYS A 1 227 ? 0.609 -5.317 17.298 1.00 96.19 227 LYS A O 1
ATOM 1858 N N . LEU A 1 228 ? -1.471 -5.345 16.451 1.00 96.06 228 LEU A N 1
ATOM 1859 C CA . LEU A 1 228 ? -1.049 -5.244 15.047 1.00 96.06 228 LEU A CA 1
ATOM 1860 C C . LEU A 1 228 ? -0.252 -3.959 14.780 1.00 96.06 228 LEU A C 1
ATOM 1862 O O . LEU A 1 228 ? 0.817 -4.015 14.171 1.00 96.06 228 LEU A O 1
ATOM 1866 N N . ILE A 1 229 ? -0.728 -2.820 15.297 1.00 96.81 229 ILE A N 1
ATOM 1867 C CA . ILE A 1 229 ? -0.023 -1.533 15.194 1.00 96.81 229 ILE A CA 1
ATOM 1868 C C . ILE A 1 229 ? 1.332 -1.597 15.913 1.00 96.81 229 ILE A C 1
ATOM 1870 O O . ILE A 1 229 ? 2.323 -1.092 15.399 1.00 96.81 229 ILE A O 1
ATOM 1874 N N . PHE A 1 230 ? 1.414 -2.246 17.075 1.00 95.94 230 PHE A N 1
ATOM 1875 C CA . PHE A 1 230 ? 2.678 -2.423 17.794 1.00 95.94 230 PHE A CA 1
ATOM 1876 C C . PHE A 1 230 ? 3.669 -3.324 17.035 1.00 95.94 230 PHE A C 1
ATOM 1878 O O . PHE A 1 230 ? 4.873 -3.045 16.997 1.00 95.94 230 PHE A O 1
ATOM 1885 N N . ASP A 1 231 ? 3.179 -4.401 16.418 1.00 93.38 231 ASP A N 1
ATOM 1886 C CA . ASP A 1 231 ? 4.013 -5.399 15.747 1.00 93.38 231 ASP A CA 1
ATOM 1887 C C . ASP A 1 231 ? 4.782 -4.792 14.553 1.00 93.38 231 ASP A C 1
ATOM 1889 O O . ASP A 1 231 ? 5.958 -5.128 14.363 1.00 93.38 231 ASP A O 1
ATOM 1893 N N . GLN A 1 232 ? 4.194 -3.822 13.836 1.00 91.62 232 GLN A N 1
ATOM 1894 C CA . GLN A 1 232 ? 4.865 -3.098 12.742 1.00 91.62 232 GLN A CA 1
ATOM 1895 C C . GLN A 1 232 ? 5.922 -2.074 13.198 1.00 91.62 232 GLN A C 1
ATOM 1897 O O . GLN A 1 232 ? 6.729 -1.644 12.374 1.00 91.62 232 GLN A O 1
ATOM 1902 N N . LEU A 1 233 ? 5.950 -1.657 14.471 1.00 92.00 233 LEU A N 1
ATOM 1903 C CA . LEU A 1 233 ? 6.862 -0.595 14.916 1.00 92.00 233 LEU A CA 1
ATOM 1904 C C . LEU A 1 233 ? 8.334 -1.019 14.835 1.00 92.00 233 LEU A C 1
ATOM 1906 O O . LEU A 1 233 ? 8.696 -2.155 15.162 1.00 92.00 233 LEU A O 1
ATOM 1910 N N . HIS A 1 234 ? 9.202 -0.065 14.502 1.00 88.81 234 HIS A N 1
ATOM 1911 C CA . HIS A 1 234 ? 10.652 -0.241 14.428 1.00 88.81 234 HIS A CA 1
ATOM 1912 C C . HIS A 1 234 ? 11.374 0.680 15.413 1.00 88.81 234 HIS A C 1
ATOM 1914 O O . HIS A 1 234 ? 12.119 1.580 15.034 1.00 88.81 234 HIS A O 1
ATOM 1920 N N . TYR A 1 235 ? 11.144 0.448 16.705 1.00 89.50 235 TYR A N 1
ATOM 1921 C CA . TYR A 1 235 ? 11.889 1.117 17.768 1.00 89.50 235 TYR A CA 1
ATOM 1922 C C . TYR A 1 235 ? 12.789 0.115 18.497 1.00 89.50 235 TYR A C 1
ATOM 1924 O O . TYR A 1 235 ? 12.296 -0.939 18.910 1.00 89.50 235 TYR A O 1
ATOM 1932 N N . PRO A 1 236 ? 14.088 0.422 18.691 1.00 86.81 236 PRO A N 1
ATOM 1933 C CA . PRO A 1 236 ? 15.013 -0.473 19.388 1.00 86.81 236 PRO A CA 1
ATOM 1934 C C . PRO A 1 236 ? 14.565 -0.842 20.807 1.00 86.81 236 PRO A C 1
ATOM 1936 O O . PRO A 1 236 ? 14.831 -1.949 21.261 1.00 86.81 236 PRO A O 1
ATOM 1939 N N . ASP A 1 237 ? 13.858 0.060 21.492 1.00 92.50 237 ASP A N 1
ATOM 1940 C CA . ASP A 1 237 ? 13.365 -0.124 22.859 1.00 92.50 237 ASP A CA 1
ATOM 1941 C C . ASP A 1 237 ? 11.910 -0.623 22.927 1.00 92.50 237 ASP A C 1
ATOM 1943 O O . ASP A 1 237 ? 11.340 -0.683 24.019 1.00 92.50 237 ASP A O 1
ATOM 1947 N N . LYS A 1 238 ? 11.290 -1.005 21.792 1.0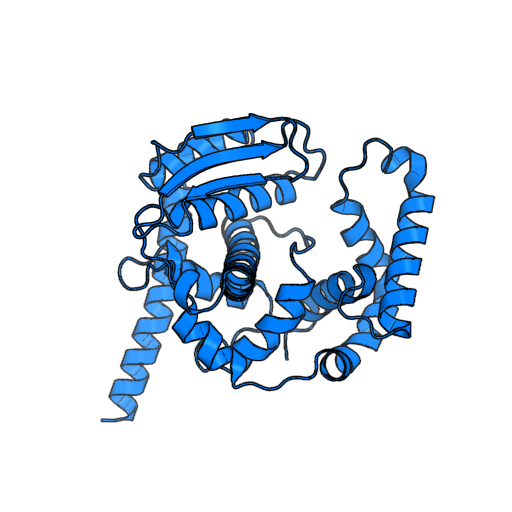0 90.94 238 LYS A N 1
ATOM 1948 C CA . LYS A 1 238 ? 9.856 -1.353 21.756 1.00 90.94 238 LYS A CA 1
ATOM 1949 C C . LYS A 1 238 ? 9.486 -2.495 22.690 1.00 90.94 238 LYS A C 1
ATOM 1951 O O . LYS A 1 238 ? 8.401 -2.495 23.260 1.00 90.94 238 LYS A O 1
ATOM 1956 N N . LEU A 1 239 ? 10.381 -3.469 22.848 1.00 90.94 239 LEU A N 1
ATOM 1957 C CA . LEU A 1 239 ? 10.152 -4.619 23.722 1.00 90.94 239 LEU A CA 1
ATOM 1958 C C . LEU A 1 239 ? 10.368 -4.261 25.196 1.00 90.94 239 LEU A C 1
ATOM 1960 O O . LEU A 1 239 ? 9.591 -4.703 26.038 1.00 90.94 239 LEU A O 1
ATOM 1964 N N . ASP A 1 240 ? 11.353 -3.411 25.492 1.00 95.25 240 ASP A N 1
ATOM 1965 C CA . ASP A 1 240 ? 11.654 -2.957 26.855 1.00 95.25 240 ASP A CA 1
ATOM 1966 C C . ASP A 1 240 ? 10.570 -2.015 27.397 1.00 95.25 240 ASP A C 1
ATOM 1968 O O . ASP A 1 240 ? 10.268 -2.020 28.590 1.00 95.25 240 ASP A O 1
ATOM 1972 N N . LYS A 1 241 ? 9.955 -1.218 26.514 1.00 95.81 241 LYS A N 1
ATOM 1973 C CA . LYS A 1 241 ? 8.886 -0.259 26.838 1.00 95.81 241 LYS A CA 1
ATOM 1974 C C . LYS A 1 241 ? 7.521 -0.677 26.299 1.00 95.81 241 LYS A C 1
ATOM 1976 O O . LYS A 1 241 ? 6.676 0.178 26.037 1.00 95.81 241 LYS A O 1
ATOM 1981 N N . LYS A 1 242 ? 7.299 -1.981 26.130 1.00 96.19 242 LYS A N 1
ATOM 1982 C CA . LYS A 1 242 ? 6.099 -2.527 25.482 1.00 96.19 242 LYS A CA 1
ATOM 1983 C C . LYS A 1 242 ? 4.802 -1.902 25.999 1.00 96.19 242 LYS A C 1
ATOM 1985 O O . LYS A 1 242 ? 4.025 -1.396 25.201 1.00 96.19 242 LYS A O 1
ATOM 1990 N N . ASP A 1 243 ? 4.594 -1.886 27.313 1.00 96.88 243 ASP A N 1
ATOM 1991 C CA . ASP A 1 243 ? 3.344 -1.388 27.903 1.00 96.88 243 ASP A CA 1
ATOM 1992 C C . ASP A 1 243 ? 3.108 0.102 27.616 1.00 96.88 243 ASP A C 1
ATOM 1994 O O . ASP A 1 243 ? 1.978 0.499 27.345 1.00 96.88 243 ASP A O 1
ATOM 1998 N N . ALA A 1 244 ? 4.172 0.913 27.588 1.00 97.19 244 ALA A N 1
ATOM 1999 C CA . ALA A 1 244 ? 4.074 2.333 27.259 1.00 97.19 244 ALA A CA 1
ATOM 2000 C C . ALA A 1 244 ? 3.652 2.546 25.796 1.00 97.19 244 ALA A C 1
ATOM 2002 O O . ALA A 1 244 ? 2.748 3.335 25.535 1.00 97.19 244 ALA A O 1
ATOM 2003 N N . TYR A 1 245 ? 4.238 1.799 24.852 1.00 97.50 245 TYR A N 1
ATOM 2004 C CA . TYR A 1 245 ? 3.829 1.860 23.444 1.00 97.50 245 TYR A CA 1
ATOM 2005 C C . TYR A 1 245 ? 2.378 1.403 23.251 1.00 97.50 245 TYR A C 1
ATOM 2007 O O . TYR A 1 245 ? 1.629 2.044 22.518 1.00 97.50 245 TYR A O 1
ATOM 2015 N N . LEU A 1 246 ? 1.956 0.321 23.916 1.00 97.88 246 LEU A N 1
ATOM 2016 C CA . LEU A 1 246 ? 0.569 -0.152 23.835 1.00 97.88 246 LEU A CA 1
ATOM 2017 C C . LEU A 1 246 ? -0.418 0.907 24.358 1.00 97.88 246 LEU A C 1
ATOM 2019 O O . LEU A 1 246 ? -1.449 1.140 23.725 1.00 97.88 246 LEU A O 1
ATOM 2023 N N . GLU A 1 247 ? -0.087 1.580 25.464 1.00 98.00 247 GLU A N 1
ATOM 2024 C CA . GLU A 1 247 ? -0.893 2.671 26.026 1.00 98.00 247 GLU A CA 1
ATOM 2025 C C . GLU A 1 247 ? -0.935 3.900 25.097 1.00 98.00 247 GLU A C 1
ATOM 2027 O O . GLU A 1 247 ? -1.983 4.530 24.943 1.00 98.00 247 GLU A O 1
ATOM 2032 N N . GLU A 1 248 ? 0.180 4.254 24.453 1.00 97.81 248 GLU A N 1
ATOM 2033 C CA . GLU A 1 248 ? 0.234 5.355 23.481 1.00 97.81 248 GLU A CA 1
ATOM 2034 C C . GLU A 1 248 ? -0.610 5.073 22.234 1.00 97.81 248 GLU A C 1
ATOM 2036 O O . GLU A 1 248 ? -1.380 5.939 21.808 1.00 97.81 248 GLU A O 1
ATOM 2041 N N . ILE A 1 249 ? -0.534 3.856 21.689 1.00 98.25 249 ILE A N 1
ATOM 2042 C CA . ILE A 1 249 ? -1.368 3.431 20.557 1.00 98.25 249 ILE A CA 1
ATOM 2043 C C . ILE A 1 249 ? -2.848 3.481 20.951 1.00 98.25 249 ILE A C 1
ATOM 2045 O O . ILE A 1 249 ? -3.668 4.030 20.213 1.00 98.25 249 ILE A O 1
ATOM 2049 N N . GLU A 1 250 ? -3.205 2.963 22.131 1.00 98.50 250 GLU A N 1
ATOM 2050 C CA . GLU A 1 250 ? -4.578 3.021 22.639 1.00 98.50 250 GLU A CA 1
ATOM 2051 C C . GLU A 1 250 ? -5.091 4.464 22.726 1.00 98.50 250 GLU A C 1
ATOM 2053 O O . GLU A 1 250 ? -6.180 4.767 22.226 1.00 98.50 250 GLU A O 1
ATOM 2058 N N . LYS A 1 251 ? -4.287 5.373 23.292 1.00 98.25 251 LYS A N 1
ATOM 2059 C CA . LYS A 1 251 ? -4.612 6.803 23.373 1.00 98.25 251 LYS A CA 1
ATOM 2060 C C . LYS A 1 251 ? -4.770 7.438 21.996 1.00 98.25 251 LYS A C 1
ATOM 2062 O O . LYS A 1 251 ? -5.695 8.230 21.824 1.00 98.25 251 LYS A O 1
ATOM 2067 N N . SER A 1 252 ? -3.915 7.105 21.027 1.00 98.19 252 SER A N 1
ATOM 2068 C CA . SER A 1 252 ? -4.035 7.624 19.658 1.00 98.19 252 SER A CA 1
ATOM 2069 C C . SER A 1 252 ? -5.334 7.151 18.997 1.00 98.19 252 SER A C 1
ATOM 2071 O O . SER A 1 252 ? -6.047 7.963 18.402 1.00 98.19 252 SER A O 1
ATOM 2073 N N . ILE A 1 253 ? -5.726 5.880 19.175 1.00 98.50 253 ILE A N 1
ATOM 2074 C CA . ILE A 1 253 ? -7.018 5.365 18.682 1.00 98.50 253 ILE A CA 1
ATOM 2075 C C . ILE A 1 253 ? -8.171 6.147 19.323 1.00 98.50 253 ILE A C 1
ATOM 2077 O O . ILE A 1 253 ? -9.054 6.656 18.627 1.00 98.50 253 ILE A O 1
ATOM 2081 N N . GLU A 1 254 ? -8.172 6.291 20.648 1.00 98.06 254 GLU A N 1
ATOM 2082 C CA . GLU A 1 254 ? -9.234 7.017 21.350 1.00 98.06 254 GLU A CA 1
ATOM 2083 C C . GLU A 1 254 ? -9.314 8.486 20.935 1.00 98.06 254 GLU A C 1
ATOM 2085 O O . GLU A 1 254 ? -10.411 8.999 20.685 1.00 98.06 254 GLU A O 1
ATOM 2090 N N . LEU A 1 255 ? -8.166 9.153 20.824 1.00 97.69 255 LEU A N 1
ATOM 2091 C CA . LEU A 1 255 ? -8.066 10.540 20.393 1.00 97.69 255 LEU A CA 1
ATOM 2092 C C . LEU A 1 255 ? -8.592 10.711 18.969 1.00 97.69 255 LEU A C 1
ATOM 2094 O O . LEU A 1 255 ? -9.428 11.588 18.738 1.00 97.69 255 LEU A O 1
ATOM 2098 N N . GLY A 1 256 ? -8.154 9.868 18.034 1.00 97.69 256 GLY A N 1
ATOM 2099 C CA . GLY A 1 256 ? -8.550 9.930 16.631 1.00 97.69 256 GLY A CA 1
ATOM 2100 C C . GLY A 1 256 ? -10.058 9.784 16.455 1.00 97.69 256 GLY A C 1
ATOM 2101 O O . GLY A 1 256 ? -10.712 10.650 15.868 1.00 97.69 256 GLY A O 1
ATOM 2102 N N . TRP A 1 257 ? -10.649 8.750 17.059 1.00 98.19 257 TRP A N 1
ATOM 2103 C CA . TRP A 1 257 ? -12.090 8.487 16.965 1.00 98.19 257 TRP A CA 1
ATOM 2104 C C . TRP A 1 257 ? -12.959 9.485 17.739 1.00 98.19 257 TRP A C 1
ATOM 2106 O O . TRP A 1 257 ? -14.102 9.746 17.340 1.00 98.19 257 TRP A O 1
ATOM 2116 N N . LYS A 1 258 ? -12.458 10.061 18.838 1.00 97.50 258 LYS A N 1
ATOM 2117 C CA . LYS A 1 258 ? -13.165 11.107 19.597 1.00 97.50 258 LYS A CA 1
ATOM 2118 C C . LYS A 1 258 ? -13.124 12.458 18.887 1.00 97.50 258 LYS A C 1
ATOM 2120 O O . LYS A 1 258 ? -14.139 13.149 18.847 1.00 97.50 258 LYS A O 1
ATOM 2125 N N . SER A 1 259 ? -11.964 12.834 18.355 1.00 96.88 259 SER A N 1
ATOM 2126 C CA . SER A 1 259 ? -11.766 14.098 17.635 1.00 96.88 259 SER A CA 1
ATOM 2127 C C . SER A 1 259 ? -12.297 14.064 16.203 1.00 96.88 259 SER A C 1
ATOM 2129 O O . SER A 1 259 ? -12.427 15.123 15.594 1.00 96.88 259 SER A O 1
ATOM 2131 N N . LYS A 1 260 ? -12.622 12.870 15.681 1.00 95.94 260 LYS A N 1
ATOM 2132 C CA . LYS A 1 260 ? -12.996 12.647 14.278 1.00 95.94 260 LYS A CA 1
ATOM 2133 C C . LYS A 1 260 ? -11.907 13.149 13.317 1.00 95.94 260 LYS A C 1
ATOM 2135 O O . LYS A 1 260 ? -12.201 13.665 12.243 1.00 95.94 260 LYS A O 1
ATOM 2140 N N . ASN A 1 261 ? -10.643 13.022 13.720 1.00 94.25 261 ASN A N 1
ATOM 2141 C CA . ASN A 1 261 ? -9.503 13.454 12.925 1.00 94.25 261 ASN A CA 1
ATOM 2142 C C . ASN A 1 261 ? -8.991 12.296 12.063 1.00 94.25 261 ASN A C 1
ATOM 2144 O O . ASN A 1 261 ? -8.260 11.437 12.548 1.00 94.25 261 ASN A O 1
ATOM 2148 N N . ILE A 1 262 ? -9.320 12.315 10.771 1.00 92.62 262 ILE A N 1
ATOM 2149 C CA . ILE A 1 262 ? -8.886 11.281 9.817 1.00 92.62 262 ILE A CA 1
ATOM 2150 C C . ILE A 1 262 ? -7.368 11.254 9.583 1.00 92.62 262 ILE A C 1
ATOM 2152 O O . ILE A 1 262 ? -6.859 10.296 9.013 1.00 92.62 262 ILE A O 1
ATOM 2156 N N . LYS A 1 263 ? -6.643 12.294 10.021 1.00 92.69 263 LYS A N 1
ATOM 2157 C CA . LYS A 1 263 ? -5.178 12.378 9.938 1.00 92.69 263 LYS A CA 1
ATOM 2158 C C . LYS A 1 263 ? -4.470 11.825 11.178 1.00 92.69 263 LYS A C 1
ATOM 2160 O O . LYS A 1 263 ? -3.247 11.745 11.177 1.00 92.69 263 LYS A O 1
ATOM 2165 N N . GLU A 1 264 ? -5.207 11.485 12.235 1.00 96.19 264 GLU A N 1
ATOM 2166 C CA . GLU A 1 264 ? -4.632 10.865 13.432 1.00 96.19 264 GLU A CA 1
ATOM 2167 C C . GLU A 1 264 ? -4.288 9.392 13.140 1.00 96.19 264 GLU A C 1
ATOM 2169 O O . GLU A 1 264 ? -5.192 8.665 12.716 1.00 96.19 264 GLU A O 1
ATOM 2174 N N . PRO A 1 265 ? -3.048 8.922 13.394 1.00 96.31 265 PRO A N 1
ATOM 2175 C CA . PRO A 1 265 ? -2.642 7.532 13.158 1.00 96.31 265 PRO A CA 1
ATOM 2176 C C . PRO A 1 265 ? -3.603 6.499 13.722 1.00 96.31 265 PRO A C 1
ATOM 2178 O O . PRO A 1 265 ? -4.161 5.695 12.975 1.00 96.31 265 PRO A O 1
ATOM 2181 N N . GLY A 1 266 ? -3.945 6.617 15.004 1.00 97.25 266 GLY A N 1
ATOM 2182 C CA . GLY A 1 266 ? -4.890 5.707 15.628 1.00 97.25 266 GLY A CA 1
ATOM 2183 C C . GLY A 1 266 ? -6.2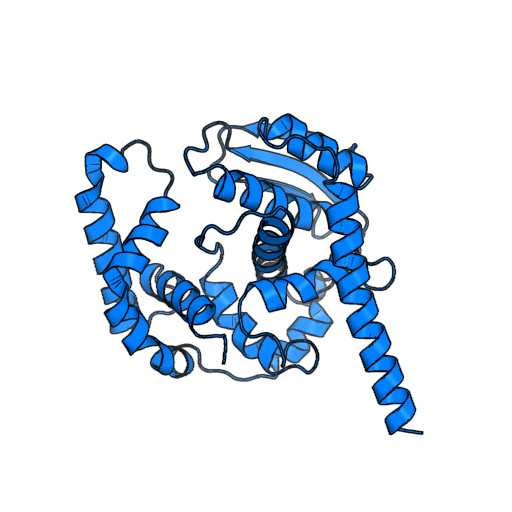83 5.706 14.987 1.00 97.25 266 GLY A C 1
ATOM 2184 O O . GLY A 1 266 ? -6.977 4.696 15.093 1.00 97.25 266 GLY A O 1
ATOM 2185 N N . PHE A 1 267 ? -6.710 6.768 14.290 1.00 98.44 267 PHE A N 1
ATOM 2186 C CA . PHE A 1 267 ? -7.952 6.738 13.508 1.00 98.44 267 PHE A CA 1
ATOM 2187 C C . PHE A 1 267 ? -7.787 5.893 12.245 1.00 98.44 267 PHE A C 1
ATOM 2189 O O . PHE A 1 267 ? -8.512 4.913 12.071 1.00 98.44 267 PHE A O 1
ATOM 2196 N N . TYR A 1 268 ? -6.856 6.264 11.361 1.00 97.88 268 TYR A N 1
ATOM 2197 C CA . TYR A 1 268 ? -6.775 5.639 10.041 1.00 97.88 268 TYR A CA 1
ATOM 2198 C C . TYR A 1 268 ? -6.210 4.217 10.092 1.00 97.88 268 TYR A C 1
ATOM 2200 O O . TYR A 1 268 ? -6.672 3.366 9.335 1.00 97.88 268 TYR A O 1
ATOM 2208 N N . GLU A 1 269 ? -5.280 3.922 11.003 1.00 98.06 269 GLU A N 1
ATOM 2209 C CA . GLU A 1 269 ? -4.701 2.583 11.166 1.00 98.06 269 GLU A CA 1
ATOM 2210 C C . GLU A 1 269 ? -5.756 1.586 11.654 1.00 98.06 269 GLU A C 1
ATOM 2212 O O . GLU A 1 269 ? -5.950 0.523 11.060 1.00 98.06 269 GLU A O 1
ATOM 2217 N N . SER A 1 270 ? -6.504 1.956 12.700 1.00 98.44 270 SER A N 1
ATOM 2218 C CA . SER A 1 270 ? -7.567 1.098 13.233 1.00 98.44 270 SER A CA 1
ATOM 2219 C C . SER A 1 270 ? -8.731 0.939 12.253 1.00 98.44 270 SER A C 1
ATOM 2221 O O . SER A 1 270 ? -9.289 -0.157 12.131 1.00 98.44 270 SER A O 1
ATOM 2223 N N . LEU A 1 271 ? -9.075 2.000 11.515 1.00 98.50 271 LEU A N 1
ATOM 2224 C CA . LEU A 1 271 ? -10.090 1.940 10.471 1.00 98.50 271 LEU A CA 1
ATOM 2225 C C . LEU A 1 271 ? -9.659 1.026 9.316 1.00 98.50 271 LEU A C 1
ATOM 2227 O O . LEU A 1 271 ? -10.476 0.218 8.878 1.00 98.50 271 LEU A O 1
ATOM 2231 N N . CYS A 1 272 ? -8.399 1.085 8.866 1.00 98.19 272 CYS A N 1
ATOM 2232 C CA . CYS A 1 272 ? -7.880 0.199 7.818 1.00 98.19 272 CYS A CA 1
ATOM 2233 C C . CYS A 1 272 ? -8.036 -1.276 8.186 1.00 98.19 272 CYS A C 1
ATOM 2235 O O . CYS A 1 272 ? -8.595 -2.044 7.400 1.00 98.19 272 CYS A O 1
ATOM 2237 N N . ILE A 1 273 ? -7.610 -1.662 9.395 1.00 98.00 273 ILE A N 1
ATOM 2238 C CA . ILE A 1 273 ? -7.727 -3.049 9.869 1.00 98.00 273 ILE A CA 1
ATOM 2239 C C . ILE A 1 273 ? -9.186 -3.510 9.811 1.00 98.00 273 ILE A C 1
ATOM 2241 O O . ILE A 1 273 ? -9.500 -4.569 9.266 1.00 98.00 273 ILE A O 1
ATOM 2245 N N . VAL A 1 274 ? -10.109 -2.708 10.343 1.00 98.25 274 VAL A N 1
ATOM 2246 C CA . VAL A 1 274 ? -11.520 -3.101 10.399 1.00 98.25 274 VAL A CA 1
ATOM 2247 C C . VAL A 1 274 ? -12.180 -3.083 9.020 1.00 98.25 274 VAL A C 1
ATOM 2249 O O . VAL A 1 274 ? -12.966 -3.986 8.732 1.00 98.25 274 VAL A O 1
ATOM 2252 N N . MET A 1 275 ? -11.843 -2.131 8.145 1.00 98.19 275 MET A N 1
ATOM 2253 C CA . MET A 1 275 ? -12.287 -2.136 6.747 1.00 98.19 275 MET A CA 1
ATOM 2254 C C . MET A 1 275 ? -11.814 -3.399 6.026 1.00 98.19 275 MET A C 1
ATOM 2256 O O . MET A 1 275 ? -12.602 -4.028 5.325 1.00 98.19 275 MET A O 1
ATOM 2260 N N . ASN A 1 276 ? -10.569 -3.825 6.235 1.00 97.69 276 ASN A N 1
ATOM 2261 C CA . ASN A 1 276 ? -10.070 -5.058 5.639 1.00 97.69 276 ASN A CA 1
ATOM 2262 C C . ASN A 1 276 ? -10.765 -6.309 6.212 1.00 97.69 276 ASN A C 1
ATOM 2264 O O . ASN A 1 276 ? -11.130 -7.208 5.462 1.00 97.69 276 ASN A O 1
ATOM 2268 N N . ARG A 1 277 ? -11.035 -6.358 7.523 1.00 96.94 277 ARG A N 1
ATOM 2269 C CA . ARG A 1 277 ? -11.726 -7.495 8.166 1.00 96.94 277 ARG A CA 1
ATOM 2270 C C . ARG A 1 277 ? -13.212 -7.599 7.807 1.00 96.94 277 ARG A C 1
ATOM 2272 O O . ARG A 1 277 ? -13.747 -8.702 7.708 1.00 96.94 277 ARG A O 1
ATOM 2279 N N . LYS A 1 278 ? -13.913 -6.467 7.695 1.00 97.50 278 LYS A N 1
ATOM 2280 C CA . LYS A 1 278 ? -15.380 -6.409 7.507 1.00 97.50 278 LYS A CA 1
ATOM 2281 C C . LYS A 1 278 ? -15.806 -6.146 6.068 1.00 97.50 278 LYS A C 1
ATOM 2283 O O . LYS A 1 278 ? -16.994 -6.259 5.767 1.00 97.50 278 LYS A O 1
ATOM 2288 N N . GLY A 1 279 ? -14.848 -5.821 5.213 1.00 97.81 279 GLY A N 1
ATOM 2289 C CA . GLY A 1 279 ? -15.068 -5.365 3.857 1.00 97.81 279 GLY A CA 1
ATOM 2290 C C . GLY A 1 279 ? -15.154 -3.842 3.776 1.00 97.81 279 GLY A C 1
ATOM 2291 O O . GLY A 1 279 ? -15.775 -3.196 4.618 1.00 97.81 279 GLY A O 1
ATOM 2292 N N . VAL A 1 280 ? -14.549 -3.286 2.730 1.00 97.94 280 VAL A N 1
ATOM 2293 C CA . VAL A 1 280 ? -14.798 -1.938 2.219 1.00 97.94 280 VAL A CA 1
ATOM 2294 C C . VAL A 1 280 ? -16.227 -1.924 1.683 1.00 97.94 280 VAL A C 1
ATOM 2296 O O . VAL A 1 280 ? -16.609 -2.828 0.935 1.00 97.94 280 VAL A O 1
ATOM 2299 N N . LYS A 1 281 ? -17.024 -0.930 2.069 1.00 91.00 281 LYS A N 1
ATOM 2300 C CA . LYS A 1 281 ? -18.458 -0.847 1.763 1.00 91.00 281 LYS A CA 1
ATOM 2301 C C . LYS A 1 281 ? -18.761 0.209 0.717 1.00 91.00 281 LYS A C 1
ATOM 2303 O O . LYS A 1 281 ? -18.061 1.241 0.697 1.00 91.00 281 LYS A O 1
#

Sequence (281 aa):
MEKDILNELLSSKIQNDRISKSTFLDLVDGIEYSDRRVFTKKLLENAGLGHVNVSMENISAYGVCEGTFVDNPIKITNLKLLQSDIRSEAYQIQTILHEFFHANLDGLSGDASQIGEDEWIMMEEVATETAAHSMVELMDFHDEMMYSYGNFLIEILPRLKQLNEFKDCNVFKDFGYKFLKYRFSQEFKTGEWKGLFNECSKVKIDIIDYAEQYRKDVYTHKSEIIKLIFDQLHYPDKLDKKDAYLEEIEKSIELGWKSKNIKEPGFYESLCIVMNRKGVK

pLDDT: mean 93.47, std 9.6, range [46.0, 98.75]

Secondary structure (DSSP, 8-state):
-HHHHHHHHHHHHHHHHHHHHHHHHHHHTT---SSHHHHHHHHHHHTT-TTSEEEEE--SSSEEEEEESSSSS-EEEEEEEETT--S-HHHHHHHHHHHHHHHTTTT--B-HHHH-HHHHHHHHHHHHHHHHHHHHHHTT-----PPTTHHHHHHHHHHHHTSTTTTT--SHHHHHHHHTHHHH-TTT--B--HHHHHHHHHS---HHHHHHHHHHHHHHTHHHHHHHHHHT---TTTTTTHHHHHHHHHHHHHHHHHHT-TTSHHHHHHHHHHHHHH---

Radius of gyration: 19.08 Å; chains: 1; bounding box: 46×38×57 Å